Protein AF-A0A843RPC8-F1 (afdb_monomer)

Sequence (191 aa):
QGAPLVTGKADADGAELFAPYGELDADAVAAGLAERLAAYDDMPSVPAWRARRRETATRALLQLPIVQRAPYFCSGCPHNTSTRPHTGSLVGAGIGCHAMVLLMDSNQVGEVVGLTQMGGEGTQWLGMAPFVDAAHFVQNLGDGTFHHSGSLAIRAAVASGRNLTYRILYNSTVAMTGGQDAVGQMDVAHM

Mean predicted aligned error: 8.52 Å

Radius of gyration: 23.51 Å; Cα contacts (8 Å, |Δi|>4): 257; chains: 1; bounding box: 52×37×63 Å

pLDDT: mean 88.91, std 7.02, range [52.22, 97.69]

Secondary structure (DSSP, 8-state):
-------SSB-SSS-BSS-SSS---HHHHHHHHHHHHTTSS--THHHHHHHHHHHHHTSPP-----------PPTT-GGGTSSPPPTT-EEEE-SSGGGGGGGS-HHHH-EEEEE--TT-TTHHHHHHGGGSS---EEEEEEHHHIIIIIHHHHHHHHHHT--EEEEEE--SSBGGGTSB--TTPPPTTT-

Solvent-accessible surface area (backbone atoms only — not comparable to full-atom values): 11708 Å² total; per-residue (Å²): 140,84,77,79,90,84,65,58,53,29,46,96,87,66,49,82,48,40,77,94,60,84,83,86,46,73,69,58,50,49,50,40,48,42,58,61,51,64,78,45,86,92,50,73,66,44,64,53,48,55,52,52,50,56,58,52,71,72,49,84,77,81,84,68,82,77,79,84,74,77,70,66,70,60,92,88,45,64,64,73,66,44,74,41,60,67,91,94,41,40,23,32,32,25,60,51,67,70,34,34,55,79,74,47,60,47,92,62,39,31,54,65,54,65,74,39,61,74,28,38,40,54,49,66,50,74,73,44,50,89,80,50,90,65,79,50,38,37,23,44,40,38,44,42,39,35,61,72,44,22,52,58,22,53,52,52,43,63,75,66,72,60,61,66,44,79,44,75,51,75,77,89,41,34,56,70,86,73,53,45,79,44,75,86,61,65,55,84,90,74,101

Foldseek 3Di:
DDDDDDDDCADPVRHGLADPDDDDDPVSVLRSVLVVCVVDPDDPVSVVVVVVVVVVVPDDDDPDPPDDDQQADDVPQCVQQVLFDDPPAEEEAEPASNNSLVRDDCVRRNHYDDYDYQLQWPVVCLVCVVPDPHQEHETEHEQLSCQPRNVVNVVVVVVSPGHYHYDYDYDQFRVVVPTHGRPPGDDPVGD

Structure (mmCIF, N/CA/C/O backbone):
data_AF-A0A843RPC8-F1
#
_entry.id   AF-A0A843RPC8-F1
#
loop_
_atom_site.group_PDB
_atom_site.id
_atom_site.type_symbol
_atom_site.label_atom_id
_atom_site.label_alt_id
_atom_site.label_comp_id
_atom_site.label_asym_id
_atom_site.label_entity_id
_atom_site.label_seq_id
_atom_site.pdbx_PDB_ins_code
_atom_site.Cartn_x
_atom_site.Cartn_y
_atom_site.Cartn_z
_atom_site.occupancy
_atom_site.B_iso_or_equiv
_atom_site.auth_seq_id
_atom_site.auth_comp_id
_atom_site.auth_asym_id
_atom_site.auth_atom_id
_atom_site.pdbx_PDB_model_num
ATOM 1 N N . GLN A 1 1 ? -14.829 3.934 -34.937 1.00 52.22 1 GLN A N 1
ATOM 2 C CA . GLN A 1 1 ? -13.563 3.646 -35.645 1.00 52.22 1 GLN A CA 1
ATOM 3 C C . GLN A 1 1 ? -12.759 4.938 -35.624 1.00 52.22 1 GLN A C 1
ATOM 5 O O . GLN A 1 1 ? -13.336 5.955 -35.977 1.00 52.22 1 GLN A O 1
ATOM 10 N N . GLY A 1 2 ? -11.534 4.945 -35.090 1.00 79.25 2 GLY A N 1
ATOM 11 C CA . GLY A 1 2 ? -10.767 6.191 -34.894 1.00 79.25 2 GLY A CA 1
ATOM 12 C C . GLY A 1 2 ? -9.932 6.271 -33.611 1.00 79.25 2 GLY A C 1
ATOM 13 O O . GLY A 1 2 ? -9.300 7.293 -33.375 1.00 79.25 2 GLY A O 1
ATOM 14 N N . ALA A 1 3 ? -9.912 5.224 -32.779 1.00 80.94 3 ALA A N 1
ATOM 15 C CA . ALA A 1 3 ? -8.916 5.139 -31.715 1.00 80.94 3 ALA A CA 1
ATOM 16 C C . ALA A 1 3 ? -7.544 4.816 -32.341 1.00 80.94 3 ALA A C 1
ATOM 18 O O . ALA A 1 3 ? -7.490 3.944 -33.214 1.00 80.94 3 ALA A O 1
ATOM 19 N N . PRO A 1 4 ? -6.457 5.501 -31.941 1.00 86.62 4 PRO A N 1
ATOM 20 C CA . PRO A 1 4 ? -5.118 5.183 -32.422 1.00 86.62 4 PRO A CA 1
ATOM 21 C C . PRO A 1 4 ? -4.734 3.750 -32.036 1.00 86.62 4 PRO A C 1
ATOM 23 O O . PRO A 1 4 ? -5.135 3.255 -30.980 1.00 86.62 4 PRO A O 1
ATOM 26 N N . LEU A 1 5 ? -3.946 3.086 -32.886 1.00 84.31 5 LEU A N 1
ATOM 27 C CA . LEU A 1 5 ? -3.393 1.772 -32.568 1.00 84.31 5 LEU A CA 1
ATOM 28 C C . LEU A 1 5 ? -2.408 1.920 -31.400 1.00 84.31 5 LEU A C 1
ATOM 30 O O . LEU A 1 5 ? -1.352 2.534 -31.546 1.00 84.31 5 LEU A O 1
ATOM 34 N N . VAL A 1 6 ? -2.764 1.371 -30.237 1.00 85.31 6 VAL A N 1
ATOM 35 C CA . VAL A 1 6 ? -1.887 1.341 -29.062 1.00 85.31 6 VAL A CA 1
ATOM 36 C C . VAL A 1 6 ? -1.087 0.050 -29.087 1.00 85.31 6 VAL A C 1
ATOM 38 O O . VAL A 1 6 ? -1.638 -1.042 -28.989 1.00 85.31 6 VAL A O 1
ATOM 41 N N . THR A 1 7 ? 0.226 0.191 -29.188 1.00 87.44 7 THR A N 1
ATOM 42 C CA . THR A 1 7 ? 1.171 -0.924 -29.211 1.00 87.44 7 THR A CA 1
ATOM 43 C C . THR A 1 7 ? 2.102 -0.880 -28.002 1.00 87.44 7 THR A C 1
ATOM 45 O O . THR A 1 7 ? 2.343 0.198 -27.462 1.00 87.44 7 THR A O 1
ATOM 48 N N . GLY A 1 8 ? 2.673 -2.014 -27.602 1.00 85.69 8 GLY A N 1
ATOM 49 C CA . GLY A 1 8 ? 3.587 -2.084 -26.460 1.00 85.69 8 GLY A CA 1
ATOM 50 C C . GLY A 1 8 ? 3.854 -3.524 -26.054 1.00 85.69 8 GLY A C 1
ATOM 51 O O . GLY A 1 8 ? 4.955 -4.005 -26.247 1.00 85.69 8 GLY A O 1
ATOM 52 N N . LYS A 1 9 ? 2.832 -4.243 -25.574 1.00 88.44 9 LYS A N 1
ATOM 53 C CA . LYS A 1 9 ? 2.944 -5.698 -25.345 1.00 88.44 9 LYS A CA 1
ATOM 54 C C . LYS A 1 9 ? 3.137 -6.454 -26.659 1.00 88.44 9 LYS A C 1
ATOM 56 O O . LYS A 1 9 ? 3.992 -7.323 -26.751 1.00 88.44 9 LYS A O 1
ATOM 61 N N . ALA A 1 10 ? 2.362 -6.063 -27.667 1.00 90.81 10 ALA A N 1
ATOM 62 C CA . ALA A 1 10 ? 2.522 -6.494 -29.045 1.00 90.81 10 ALA A CA 1
ATOM 63 C C . ALA A 1 10 ? 2.955 -5.319 -29.934 1.00 90.81 10 ALA A C 1
ATOM 65 O O . ALA A 1 10 ? 2.727 -4.145 -29.596 1.00 90.81 10 ALA A O 1
ATOM 66 N N . ASP A 1 11 ? 3.589 -5.634 -31.055 1.00 88.75 11 ASP A N 1
ATOM 67 C CA . ASP A 1 11 ? 3.899 -4.685 -32.116 1.00 88.75 11 ASP A CA 1
ATOM 68 C C . ASP A 1 11 ? 2.671 -4.366 -32.998 1.00 88.75 11 ASP A C 1
ATOM 70 O O . ASP A 1 11 ? 1.530 -4.646 -32.626 1.00 88.75 11 ASP A O 1
ATOM 74 N N . ALA A 1 12 ? 2.893 -3.683 -34.125 1.00 87.38 12 ALA A N 1
ATOM 75 C CA . ALA A 1 12 ? 1.816 -3.299 -35.039 1.00 87.38 12 ALA A CA 1
ATOM 76 C C . ALA A 1 12 ? 1.243 -4.487 -35.835 1.00 87.38 12 ALA A C 1
ATOM 78 O O . ALA A 1 12 ? 0.094 -4.416 -36.268 1.00 87.38 12 ALA A O 1
ATOM 79 N N . ASP A 1 13 ? 2.018 -5.563 -35.983 1.00 88.62 13 ASP A N 1
ATOM 80 C CA . ASP A 1 13 ? 1.649 -6.784 -36.702 1.00 88.62 13 ASP A CA 1
ATOM 81 C C . ASP A 1 13 ? 1.046 -7.847 -35.761 1.00 88.62 13 ASP A C 1
ATOM 83 O O . ASP A 1 13 ? 0.562 -8.891 -36.201 1.00 88.62 13 ASP A O 1
ATOM 87 N N . GLY A 1 14 ? 1.021 -7.561 -34.455 1.00 88.38 14 GLY A N 1
ATOM 88 C CA . GLY A 1 14 ? 0.479 -8.432 -33.418 1.00 88.38 14 GLY A CA 1
ATOM 89 C C . GLY A 1 14 ? 1.487 -9.439 -32.863 1.00 88.38 14 GLY A C 1
ATOM 90 O O . GLY A 1 14 ? 1.094 -10.285 -32.058 1.00 88.38 14 GLY A O 1
ATOM 91 N N . ALA A 1 15 ? 2.763 -9.355 -33.249 1.00 89.81 15 ALA A N 1
ATOM 92 C CA . ALA A 1 15 ? 3.817 -10.159 -32.647 1.00 89.81 15 ALA A CA 1
ATOM 93 C C . ALA A 1 15 ? 4.173 -9.625 -31.252 1.00 89.81 15 ALA A C 1
ATOM 95 O O . ALA A 1 15 ? 4.014 -8.440 -30.954 1.00 89.81 15 ALA A O 1
ATOM 96 N N . GLU A 1 16 ? 4.627 -10.511 -30.367 1.00 90.25 16 GLU A N 1
ATOM 97 C CA . GLU A 1 16 ? 5.013 -10.138 -29.006 1.00 90.25 16 GLU A CA 1
ATOM 98 C C . GLU A 1 16 ? 6.267 -9.254 -29.024 1.00 90.25 16 GLU A C 1
ATOM 100 O O . GLU A 1 16 ? 7.312 -9.658 -29.527 1.00 90.25 16 GLU A O 1
ATOM 105 N N . LEU A 1 17 ? 6.157 -8.056 -28.446 1.00 90.38 17 LEU A N 1
ATOM 106 C CA . LEU A 1 17 ? 7.261 -7.105 -28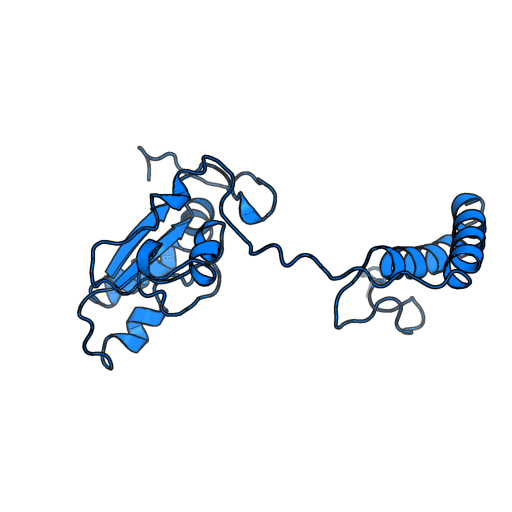.292 1.00 90.38 17 LEU A CA 1
ATOM 107 C C . LEU A 1 17 ? 7.824 -7.130 -26.865 1.00 90.38 17 LEU A C 1
ATOM 109 O O . LEU A 1 17 ? 9.031 -7.028 -26.661 1.00 90.38 17 LEU A O 1
ATOM 113 N N . PHE A 1 18 ? 6.945 -7.283 -25.875 1.00 92.19 18 PHE A N 1
ATOM 114 C CA . PHE A 1 18 ? 7.304 -7.458 -24.473 1.00 92.19 18 PHE A CA 1
ATOM 115 C C . PHE A 1 18 ? 6.514 -8.627 -23.900 1.00 92.19 18 PHE A C 1
ATOM 117 O O . PHE A 1 18 ? 5.287 -8.659 -24.032 1.00 92.19 18 PHE A O 1
ATOM 124 N N . ALA A 1 19 ? 7.210 -9.538 -23.214 1.00 88.50 19 ALA A N 1
ATOM 125 C CA . ALA A 1 19 ? 6.575 -10.661 -22.543 1.00 88.50 19 ALA A CA 1
ATOM 126 C C . ALA A 1 19 ? 5.461 -10.150 -21.605 1.00 88.50 19 ALA A C 1
ATOM 128 O O . ALA A 1 19 ? 5.703 -9.268 -20.774 1.00 88.50 19 ALA A O 1
ATOM 129 N N . PRO A 1 20 ? 4.225 -10.669 -21.711 1.00 85.69 20 PRO A N 1
ATOM 130 C CA . PRO A 1 20 ? 3.112 -10.231 -20.870 1.00 85.69 20 PRO A CA 1
ATOM 131 C C . PRO A 1 20 ? 3.184 -10.802 -19.444 1.00 85.69 20 PRO A C 1
ATOM 133 O O . PRO A 1 20 ? 2.328 -10.492 -18.615 1.00 85.69 20 PRO A O 1
ATOM 136 N N . TYR A 1 21 ? 4.178 -11.646 -19.178 1.00 86.88 21 TYR A N 1
ATOM 137 C CA . TYR A 1 21 ? 4.441 -12.327 -17.921 1.00 86.88 21 TYR A CA 1
ATOM 138 C C . TYR A 1 21 ? 5.909 -12.150 -17.524 1.00 86.88 21 TYR A C 1
ATOM 140 O O . TYR A 1 21 ? 6.768 -11.880 -18.361 1.00 86.88 21 TYR A O 1
ATOM 148 N N . GLY A 1 22 ? 6.203 -12.377 -16.245 1.00 85.25 22 GLY A N 1
ATOM 149 C CA . GLY A 1 22 ? 7.554 -12.225 -15.711 1.00 85.25 22 GLY A CA 1
ATOM 150 C C . GLY A 1 22 ? 7.949 -10.765 -15.484 1.00 85.25 22 GLY A C 1
ATOM 151 O O . GLY A 1 22 ? 7.111 -9.863 -15.490 1.00 85.25 22 GLY A O 1
ATOM 152 N N . GLU A 1 23 ? 9.234 -10.557 -15.215 1.00 84.06 23 GLU A N 1
ATOM 153 C CA . GLU A 1 23 ? 9.808 -9.235 -14.973 1.00 84.06 23 GLU A CA 1
ATOM 154 C C . GLU A 1 23 ? 10.235 -8.581 -16.293 1.00 84.06 23 GLU A C 1
ATOM 156 O O . GLU A 1 23 ? 10.884 -9.204 -17.132 1.00 84.06 23 GLU A O 1
ATOM 161 N N . LEU A 1 24 ? 9.882 -7.305 -16.461 1.00 88.12 24 LEU A N 1
ATOM 162 C CA . LEU A 1 24 ? 10.397 -6.458 -17.534 1.00 88.12 24 LEU A CA 1
ATOM 163 C C . LEU A 1 24 ? 11.657 -5.751 -17.045 1.00 88.12 24 LEU A C 1
ATOM 165 O O . LEU A 1 24 ? 11.591 -4.651 -16.496 1.00 88.12 24 LEU A O 1
ATOM 169 N N . ASP A 1 25 ? 12.802 -6.399 -17.239 1.00 86.69 25 ASP A N 1
ATOM 170 C CA . ASP A 1 25 ? 14.088 -5.793 -16.922 1.00 86.69 25 ASP A CA 1
ATOM 171 C C . ASP A 1 25 ? 14.497 -4.722 -17.954 1.00 86.69 25 ASP A C 1
ATOM 173 O O . ASP A 1 25 ? 13.926 -4.582 -19.044 1.00 86.69 25 ASP A O 1
ATOM 177 N N . ALA A 1 26 ? 15.512 -3.932 -17.599 1.00 87.62 26 ALA A N 1
ATOM 178 C CA . ALA A 1 26 ? 15.998 -2.848 -18.445 1.00 87.62 26 ALA A CA 1
ATOM 179 C C . ALA A 1 26 ? 16.539 -3.339 -19.800 1.00 87.62 26 ALA A C 1
ATOM 181 O O . ALA A 1 26 ? 16.434 -2.616 -20.792 1.00 87.62 26 ALA A O 1
ATOM 182 N N . ASP A 1 27 ? 17.092 -4.552 -19.869 1.00 86.00 27 ASP A N 1
ATOM 183 C CA . ASP A 1 27 ? 17.635 -5.116 -21.101 1.00 86.00 27 ASP A CA 1
ATOM 184 C C . ASP A 1 27 ? 16.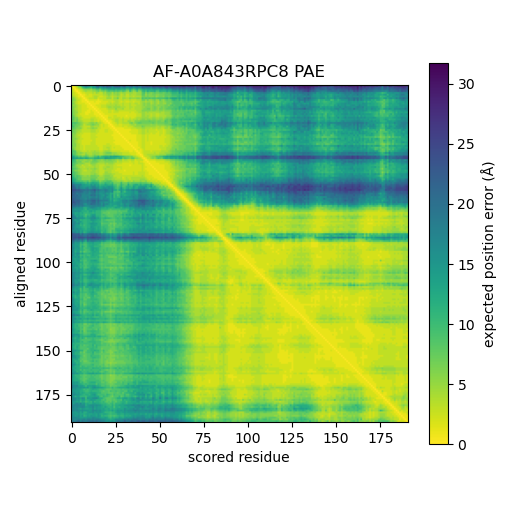522 -5.585 -22.044 1.00 86.00 27 ASP A C 1
ATOM 186 O O . ASP A 1 27 ? 16.633 -5.384 -23.258 1.00 86.00 27 ASP A O 1
ATOM 190 N N . ALA A 1 28 ? 15.452 -6.183 -21.525 1.00 87.12 28 ALA A N 1
ATOM 191 C CA . ALA A 1 28 ? 14.257 -6.556 -22.271 1.00 87.12 28 ALA A CA 1
ATOM 192 C C . ALA A 1 28 ? 13.557 -5.308 -22.823 1.00 87.12 28 ALA A C 1
ATOM 194 O O . ALA A 1 28 ? 13.277 -5.236 -24.022 1.00 87.12 28 ALA A O 1
ATOM 195 N N . VAL A 1 29 ? 13.380 -4.279 -21.985 1.00 91.12 29 VAL A N 1
ATOM 196 C CA . VAL A 1 29 ? 12.812 -2.988 -22.405 1.00 91.12 29 VAL A CA 1
ATOM 197 C C . VAL A 1 29 ? 13.677 -2.338 -23.485 1.00 91.12 29 VAL A C 1
ATOM 199 O O . VAL A 1 29 ? 13.165 -1.940 -24.531 1.00 91.12 29 VAL A O 1
ATOM 202 N N . ALA A 1 30 ? 14.995 -2.271 -23.282 1.00 91.25 30 ALA A N 1
ATOM 203 C CA . ALA A 1 30 ? 15.907 -1.681 -24.256 1.00 91.25 30 ALA A CA 1
ATOM 204 C C . ALA A 1 30 ? 15.927 -2.447 -25.591 1.00 91.25 30 ALA A C 1
ATOM 206 O O . ALA A 1 30 ? 16.048 -1.815 -26.639 1.00 91.25 30 ALA A O 1
ATOM 207 N N . ALA A 1 31 ? 15.764 -3.776 -25.580 1.00 88.81 31 ALA A N 1
ATOM 208 C CA . ALA A 1 31 ? 15.656 -4.578 -26.800 1.00 88.81 31 ALA A CA 1
ATOM 209 C C . ALA A 1 31 ? 14.403 -4.244 -27.610 1.00 88.81 31 ALA A C 1
ATOM 211 O O . ALA A 1 31 ? 14.531 -3.911 -28.790 1.00 88.81 31 ALA A O 1
ATOM 212 N N . GLY A 1 32 ? 13.227 -4.258 -26.976 1.00 90.50 32 GLY A N 1
ATOM 213 C CA . GLY A 1 32 ? 11.978 -3.906 -27.655 1.00 90.50 32 GLY A CA 1
ATOM 214 C C . GLY A 1 32 ? 11.972 -2.450 -28.135 1.00 90.50 32 GLY A C 1
ATOM 215 O O . GLY A 1 32 ? 11.571 -2.161 -29.262 1.00 90.50 32 GLY A O 1
ATOM 216 N N . LEU A 1 33 ? 12.518 -1.516 -27.344 1.00 91.00 33 LEU A N 1
ATOM 217 C CA . LEU A 1 33 ? 12.703 -0.129 -27.787 1.00 91.00 33 LEU A CA 1
ATOM 218 C C . LEU A 1 33 ? 13.652 -0.036 -28.987 1.00 91.00 33 LEU A C 1
ATOM 220 O O . LEU A 1 33 ? 13.339 0.658 -29.947 1.00 91.00 33 LEU A O 1
ATOM 224 N N . ALA A 1 34 ? 14.784 -0.742 -28.983 1.00 91.56 34 ALA A N 1
ATOM 225 C CA . ALA A 1 34 ? 15.730 -0.737 -30.099 1.00 91.56 34 ALA A CA 1
ATOM 226 C C . ALA A 1 34 ? 15.153 -1.352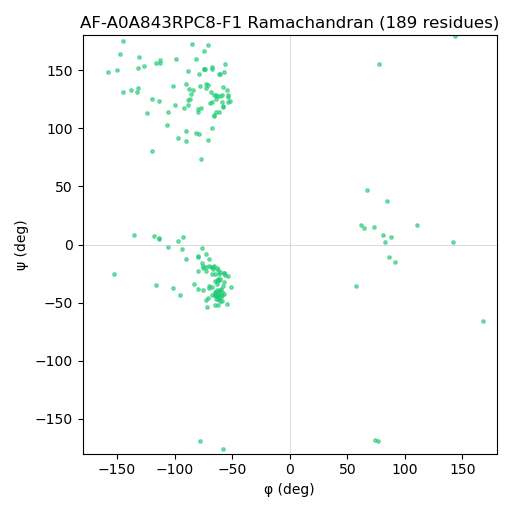 -31.384 1.00 91.56 34 ALA A C 1
ATOM 228 O O . ALA A 1 34 ? 15.641 -1.057 -32.475 1.00 91.56 34 ALA A O 1
ATOM 229 N N . GLU A 1 35 ? 14.166 -2.238 -31.288 1.00 88.56 35 GLU A N 1
ATOM 230 C CA . GLU A 1 35 ? 13.404 -2.742 -32.434 1.00 88.56 35 GLU A CA 1
ATOM 231 C C . GLU A 1 35 ? 12.477 -1.675 -33.002 1.00 88.56 35 GLU A C 1
ATOM 233 O O . GLU A 1 35 ? 12.519 -1.401 -34.198 1.00 88.56 35 GLU A O 1
ATOM 238 N N . ARG A 1 36 ? 11.740 -0.973 -32.139 1.00 88.50 36 ARG A N 1
ATOM 239 C CA . ARG A 1 36 ? 10.845 0.106 -32.572 1.00 88.50 36 ARG A CA 1
ATOM 240 C C . ARG A 1 36 ? 11.562 1.321 -33.118 1.00 88.50 36 ARG A C 1
ATOM 242 O O . ARG A 1 36 ? 11.144 1.885 -34.122 1.00 88.50 36 ARG A O 1
ATOM 249 N 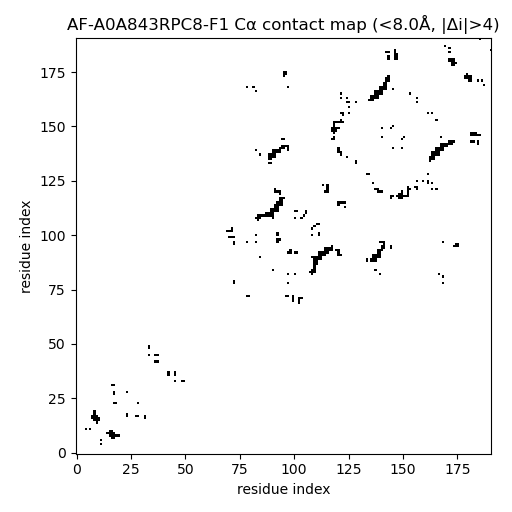N . LEU A 1 37 ? 12.626 1.727 -32.445 1.00 90.19 37 LEU A N 1
ATOM 250 C CA . LEU A 1 37 ? 13.394 2.907 -32.802 1.00 90.19 37 LEU A CA 1
ATOM 251 C C . LEU A 1 37 ? 14.231 2.690 -34.069 1.00 90.19 37 LEU A C 1
ATOM 253 O O . LEU A 1 37 ? 14.584 3.661 -34.720 1.00 90.19 37 LEU A O 1
ATOM 257 N N . ALA A 1 38 ? 14.496 1.438 -34.465 1.00 87.06 38 ALA A N 1
ATOM 258 C CA . ALA A 1 38 ? 15.176 1.135 -35.726 1.00 87.06 38 ALA A CA 1
ATOM 259 C C . ALA A 1 38 ? 14.339 1.468 -36.974 1.00 87.06 38 ALA A C 1
ATOM 261 O O . ALA A 1 38 ? 14.906 1.585 -38.055 1.00 87.06 38 ALA A O 1
ATOM 262 N N . ALA A 1 39 ? 13.016 1.610 -36.835 1.00 84.75 39 ALA A N 1
ATOM 263 C CA . ALA A 1 39 ? 12.131 2.011 -37.927 1.00 84.75 39 ALA A CA 1
ATOM 264 C C . ALA A 1 39 ? 12.142 3.528 -38.194 1.00 84.75 39 ALA A C 1
ATOM 266 O O . ALA A 1 39 ? 11.560 3.973 -39.179 1.00 84.75 39 ALA A O 1
ATOM 267 N N . TYR A 1 40 ? 12.767 4.317 -37.315 1.00 85.00 40 TYR A N 1
ATOM 268 C CA . TYR A 1 40 ? 12.905 5.760 -37.477 1.00 85.00 40 TYR A CA 1
ATOM 269 C C . TYR A 1 40 ? 14.308 6.092 -37.984 1.00 85.00 40 TYR A C 1
ATOM 271 O O . TYR A 1 40 ? 15.303 5.551 -37.495 1.00 85.00 40 TYR A O 1
ATOM 279 N N . ASP A 1 41 ? 14.381 7.005 -38.948 1.00 81.50 41 ASP A N 1
ATOM 280 C CA . ASP A 1 41 ? 15.654 7.518 -39.440 1.00 81.50 41 ASP A CA 1
ATOM 281 C C . ASP A 1 41 ? 16.365 8.353 -38.355 1.00 81.50 41 ASP A C 1
ATOM 283 O O . ASP A 1 41 ? 15.730 8.977 -37.504 1.00 81.50 41 ASP A O 1
ATOM 287 N N . ASP A 1 42 ? 17.699 8.373 -38.409 1.00 83.06 42 ASP A N 1
ATOM 288 C CA . ASP A 1 42 ? 18.570 9.234 -37.590 1.00 83.06 42 ASP A CA 1
ATOM 289 C C . ASP A 1 42 ? 18.595 8.951 -36.071 1.00 83.06 42 ASP A C 1
ATOM 291 O O . ASP A 1 42 ? 18.556 9.846 -35.225 1.00 83.06 42 ASP A O 1
ATOM 295 N N . MET A 1 43 ? 18.740 7.675 -35.693 1.00 89.00 43 MET A N 1
ATOM 296 C CA . MET A 1 43 ? 19.022 7.282 -34.303 1.00 89.00 43 MET A CA 1
ATOM 297 C C . MET A 1 43 ? 20.341 6.510 -34.145 1.00 89.00 43 MET A C 1
ATOM 299 O O . MET A 1 43 ? 20.332 5.287 -33.973 1.00 89.00 43 MET A O 1
ATOM 303 N N . PRO A 1 44 ? 21.503 7.198 -34.102 1.00 90.00 44 PRO A N 1
ATOM 304 C CA . PRO A 1 44 ? 22.813 6.560 -33.911 1.00 90.00 44 PRO A CA 1
ATOM 305 C C . PRO A 1 44 ? 22.928 5.729 -32.621 1.00 90.00 44 PRO A C 1
ATOM 307 O O . PRO A 1 44 ? 23.732 4.796 -32.532 1.00 90.00 44 PRO A O 1
ATOM 310 N N . SER A 1 45 ? 22.108 6.041 -31.613 1.00 90.56 45 SER A N 1
ATOM 311 C CA . SER A 1 45 ? 22.050 5.323 -30.338 1.00 90.56 45 SER A CA 1
ATOM 312 C C . SER A 1 45 ? 21.604 3.864 -30.489 1.00 90.56 45 SER A C 1
ATOM 314 O O . SER A 1 45 ? 22.087 3.013 -29.738 1.00 90.56 45 SER A O 1
ATOM 316 N N . VAL A 1 46 ? 20.747 3.551 -31.469 1.00 92.75 46 VAL A N 1
ATOM 317 C CA . VAL A 1 46 ? 20.183 2.207 -31.670 1.00 92.75 46 VAL A CA 1
ATOM 318 C C . VAL A 1 46 ? 21.233 1.227 -32.216 1.00 92.75 46 VAL A C 1
ATOM 320 O O . VAL A 1 46 ? 21.473 0.205 -31.560 1.00 92.75 46 VAL A O 1
ATOM 323 N N . PRO A 1 47 ? 21.939 1.502 -33.337 1.00 90.69 47 PRO A N 1
ATOM 324 C CA . PRO A 1 47 ? 23.038 0.651 -33.792 1.00 90.69 47 PRO A CA 1
ATOM 325 C C . PRO A 1 47 ? 24.154 0.520 -32.751 1.00 90.69 47 PRO A C 1
ATOM 327 O O . PRO A 1 47 ? 24.651 -0.585 -32.525 1.00 90.69 47 PRO A O 1
ATOM 330 N N . ALA A 1 48 ? 24.508 1.619 -32.073 1.00 90.81 48 ALA A N 1
ATOM 331 C CA . ALA A 1 48 ? 25.531 1.615 -31.032 1.00 90.81 48 ALA A CA 1
ATOM 332 C C . ALA A 1 48 ? 25.151 0.711 -29.847 1.00 90.81 48 ALA A C 1
ATOM 334 O O . ALA A 1 48 ? 25.979 -0.065 -29.370 1.00 90.81 48 ALA A O 1
ATOM 335 N N . TRP A 1 49 ? 23.900 0.764 -29.381 1.00 90.81 49 TRP A N 1
ATOM 336 C CA . TRP A 1 49 ? 23.415 -0.126 -28.324 1.00 90.81 49 TRP A CA 1
ATOM 337 C C . TRP A 1 49 ? 23.393 -1.595 -28.773 1.00 90.81 49 TRP A C 1
ATOM 339 O O . TRP A 1 49 ? 23.885 -2.455 -28.042 1.00 90.81 49 TRP A O 1
ATOM 349 N N . ARG A 1 50 ? 22.919 -1.893 -29.994 1.00 89.69 50 ARG A N 1
ATOM 350 C CA . ARG A 1 50 ? 22.904 -3.265 -30.546 1.00 89.69 50 ARG A CA 1
ATOM 351 C C . ARG A 1 50 ? 24.311 -3.857 -30.660 1.00 89.69 50 ARG A C 1
ATOM 353 O O . ARG A 1 50 ? 24.496 -5.041 -30.383 1.00 89.69 50 ARG A O 1
ATOM 360 N N . ALA A 1 51 ? 25.298 -3.052 -31.061 1.00 89.12 51 ALA A N 1
ATOM 361 C CA . ALA A 1 51 ? 26.701 -3.461 -31.101 1.00 89.12 51 ALA A CA 1
ATOM 362 C C . ALA A 1 51 ? 27.225 -3.804 -29.697 1.00 89.12 51 ALA A C 1
ATOM 364 O O . ALA A 1 51 ? 27.671 -4.931 -29.484 1.00 89.12 51 ALA A O 1
ATOM 365 N N . ARG A 1 52 ? 27.048 -2.901 -28.720 1.00 87.69 52 ARG A N 1
ATOM 366 C CA . ARG A 1 52 ? 27.444 -3.147 -27.321 1.00 87.69 52 ARG A CA 1
ATOM 367 C C . ARG A 1 52 ? 26.778 -4.387 -26.730 1.00 87.69 52 ARG A C 1
ATOM 369 O O . ARG A 1 52 ? 27.437 -5.167 -26.056 1.00 87.69 52 ARG A O 1
ATOM 376 N N . ARG A 1 53 ? 25.483 -4.606 -26.985 1.00 85.69 53 ARG A N 1
ATOM 377 C CA . ARG A 1 53 ? 24.769 -5.788 -26.477 1.00 85.69 53 ARG A CA 1
ATOM 378 C C . ARG A 1 53 ? 25.353 -7.087 -27.027 1.00 85.69 53 ARG A C 1
ATOM 380 O O . ARG A 1 53 ? 25.497 -8.038 -26.268 1.00 85.69 53 ARG A O 1
ATOM 387 N N . ARG A 1 54 ? 25.706 -7.132 -28.317 1.00 83.69 54 ARG A N 1
ATOM 388 C CA . ARG A 1 54 ? 26.369 -8.302 -28.919 1.00 83.69 54 ARG A CA 1
ATOM 389 C C . ARG A 1 54 ? 27.719 -8.580 -28.264 1.00 83.69 54 ARG A C 1
ATOM 391 O O . ARG A 1 54 ? 27.997 -9.726 -27.937 1.00 83.69 54 ARG A O 1
ATOM 398 N N . GLU A 1 55 ? 28.514 -7.544 -28.013 1.00 81.81 55 GLU A N 1
ATOM 399 C CA . GLU A 1 55 ? 29.789 -7.677 -27.299 1.00 81.81 55 GLU A CA 1
ATOM 400 C C . GLU A 1 55 ? 29.588 -8.186 -25.864 1.00 81.81 55 GLU A C 1
ATOM 402 O O . GLU A 1 55 ? 30.249 -9.133 -25.443 1.00 81.81 55 GLU A O 1
ATOM 407 N N . THR A 1 56 ? 28.638 -7.624 -25.114 1.00 74.62 56 THR A N 1
ATOM 408 C CA . THR A 1 56 ? 28.362 -8.045 -23.732 1.00 74.62 56 THR A CA 1
ATOM 409 C C . THR A 1 56 ? 27.780 -9.456 -23.654 1.00 74.62 56 THR A C 1
ATOM 411 O O . THR A 1 56 ? 28.162 -10.203 -22.762 1.00 74.62 56 THR A O 1
ATOM 414 N N . ALA A 1 57 ? 26.933 -9.867 -24.605 1.00 69.50 57 ALA A N 1
ATOM 415 C CA . ALA A 1 57 ? 26.378 -11.223 -24.658 1.00 69.50 57 ALA A CA 1
ATOM 416 C C . ALA A 1 57 ? 27.455 -12.311 -24.828 1.00 69.50 57 ALA A C 1
ATOM 418 O O . ALA A 1 57 ? 27.248 -13.449 -24.418 1.00 69.50 57 ALA A O 1
ATOM 419 N N . THR A 1 58 ? 28.615 -11.970 -25.403 1.00 64.94 58 THR A N 1
ATOM 420 C CA . THR A 1 58 ? 29.756 -12.898 -25.507 1.00 64.94 58 THR A CA 1
ATOM 421 C C . THR A 1 58 ? 30.574 -13.018 -24.221 1.00 64.94 58 THR A C 1
ATOM 423 O O . THR A 1 58 ? 31.415 -13.910 -24.107 1.00 64.94 58 THR A O 1
ATOM 426 N N . ARG A 1 59 ? 30.343 -12.149 -23.230 1.00 67.88 59 ARG A N 1
ATOM 427 C CA . ARG A 1 59 ? 31.006 -12.226 -21.927 1.00 67.88 59 ARG A CA 1
ATOM 428 C C . ARG A 1 59 ? 30.190 -13.129 -21.013 1.00 67.88 59 ARG A C 1
ATOM 430 O O . ARG A 1 59 ? 29.015 -12.875 -20.769 1.00 67.88 59 ARG A O 1
ATOM 437 N N . ALA A 1 60 ? 30.827 -14.164 -20.472 1.00 67.62 60 ALA A N 1
ATOM 438 C CA . ALA A 1 60 ? 30.220 -14.971 -19.423 1.00 67.62 60 ALA A CA 1
ATOM 439 C C . ALA A 1 60 ? 29.872 -14.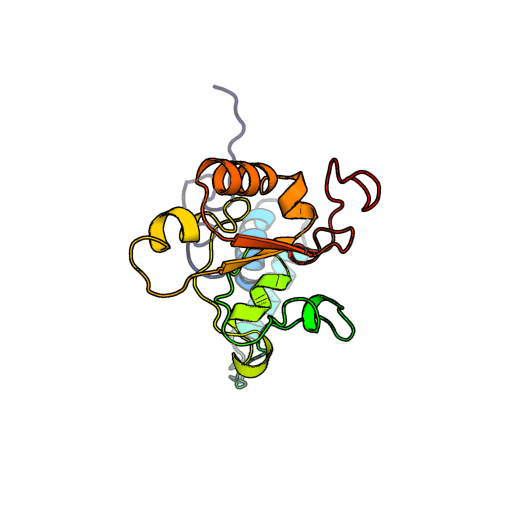065 -18.230 1.00 67.62 60 ALA A C 1
ATOM 441 O O . ALA A 1 60 ? 30.754 -13.433 -17.643 1.00 67.62 60 ALA A O 1
ATOM 442 N N . LEU A 1 61 ? 28.585 -13.977 -17.892 1.00 71.38 61 LEU A N 1
ATOM 443 C CA . LEU A 1 61 ? 28.136 -13.252 -16.710 1.00 71.38 61 LEU A CA 1
ATOM 444 C C . LEU A 1 61 ? 28.597 -14.014 -15.467 1.00 71.38 61 LEU A C 1
ATOM 446 O O . LEU A 1 61 ? 28.251 -15.182 -15.277 1.00 71.38 61 LEU A O 1
ATOM 450 N N . LEU A 1 62 ? 29.367 -13.347 -14.609 1.00 76.06 62 LEU A N 1
ATOM 451 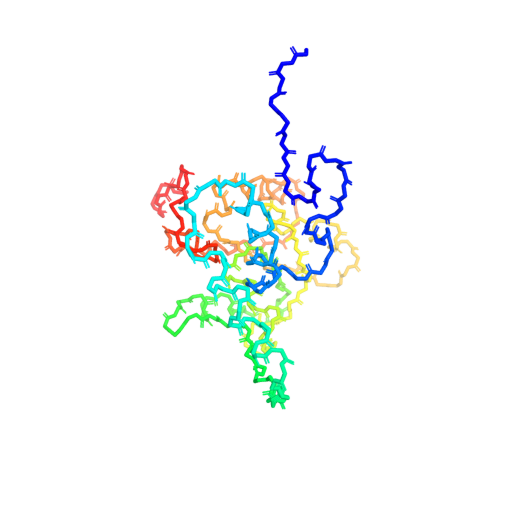C CA . LEU A 1 62 ? 29.633 -13.842 -13.265 1.00 76.06 62 LEU A CA 1
ATOM 452 C C . LEU A 1 62 ? 28.313 -13.818 -12.492 1.00 76.06 62 LEU A C 1
ATOM 454 O O . LEU A 1 62 ? 27.783 -12.750 -12.190 1.00 76.06 62 LEU A O 1
ATOM 458 N N . GLN A 1 63 ? 27.783 -15.000 -12.193 1.00 74.12 63 GLN A N 1
ATOM 459 C CA . GLN A 1 63 ? 26.610 -15.164 -11.341 1.00 74.12 63 GLN A CA 1
ATOM 460 C C . GLN A 1 63 ? 27.015 -14.830 -9.904 1.00 74.12 63 GLN A C 1
ATOM 462 O O . GLN A 1 63 ? 27.511 -15.680 -9.165 1.00 74.12 63 GLN A O 1
ATOM 467 N N . LEU A 1 64 ? 26.874 -13.561 -9.527 1.00 77.81 64 LEU A N 1
ATOM 468 C CA .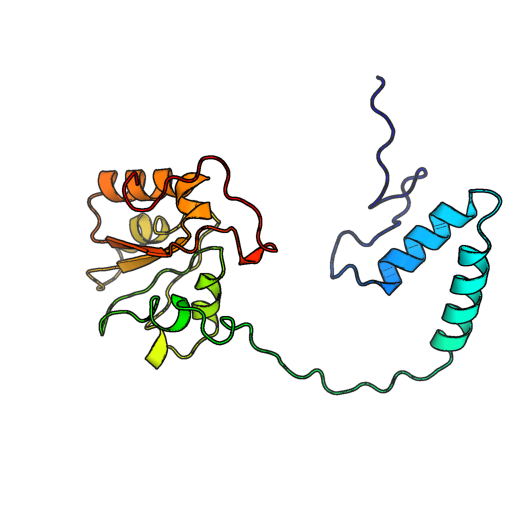 LEU A 1 64 ? 27.051 -13.148 -8.143 1.00 77.81 64 LEU A CA 1
ATOM 469 C C . LEU A 1 64 ? 25.842 -13.628 -7.330 1.00 77.81 64 LEU A C 1
ATOM 471 O O . LEU A 1 64 ? 24.709 -13.496 -7.800 1.00 77.81 64 LEU A O 1
ATOM 475 N N . PRO A 1 65 ? 26.045 -14.156 -6.112 1.00 77.56 65 PRO A N 1
ATOM 476 C CA . PRO A 1 65 ? 24.931 -14.458 -5.231 1.00 77.56 65 PRO A CA 1
ATOM 477 C C . PRO A 1 65 ? 24.144 -13.171 -4.977 1.00 77.56 65 PRO A C 1
ATOM 479 O O . PRO A 1 65 ? 24.692 -12.164 -4.520 1.00 77.56 65 PRO A O 1
ATOM 482 N N . ILE A 1 66 ? 22.852 -13.201 -5.302 1.00 75.75 66 ILE A N 1
ATOM 483 C CA . ILE A 1 66 ? 21.950 -12.079 -5.061 1.00 75.75 66 ILE A CA 1
ATOM 484 C C . ILE A 1 66 ? 21.869 -11.883 -3.550 1.00 75.75 66 ILE A C 1
ATOM 486 O O . ILE A 1 66 ? 21.361 -12.744 -2.826 1.00 75.75 66 ILE A O 1
ATOM 490 N N . VAL A 1 67 ? 22.372 -10.745 -3.068 1.00 77.69 67 VAL A N 1
ATOM 491 C CA . VAL A 1 67 ? 22.183 -10.346 -1.674 1.00 77.69 67 VAL A CA 1
ATOM 492 C C . VAL A 1 67 ? 20.687 -10.181 -1.445 1.00 77.69 67 VAL A C 1
ATOM 494 O O . VAL A 1 67 ? 20.060 -9.291 -2.019 1.00 77.69 67 VAL A O 1
ATOM 497 N N . GLN A 1 68 ? 20.119 -11.039 -0.602 1.00 73.88 68 GLN A N 1
ATOM 498 C CA . GLN A 1 68 ? 18.724 -10.949 -0.195 1.00 73.88 68 GLN A CA 1
ATOM 499 C C . GLN A 1 68 ? 18.546 -9.691 0.657 1.00 73.88 68 GLN A C 1
ATOM 501 O O . GLN A 1 68 ? 18.905 -9.659 1.834 1.00 73.88 68 GLN A O 1
ATOM 506 N N . ARG A 1 69 ? 18.034 -8.622 0.047 1.00 77.19 69 ARG A N 1
ATOM 507 C CA . ARG A 1 69 ? 17.628 -7.416 0.768 1.00 77.19 69 ARG A CA 1
ATOM 508 C C . ARG A 1 69 ? 16.168 -7.576 1.147 1.00 77.19 69 ARG A C 1
ATOM 510 O O . ARG A 1 69 ? 15.293 -7.347 0.317 1.00 77.19 69 ARG A O 1
ATOM 517 N N . ALA A 1 70 ? 15.920 -7.989 2.386 1.00 82.00 70 ALA A N 1
ATOM 518 C CA . ALA A 1 70 ? 14.568 -7.989 2.920 1.00 82.00 70 ALA A CA 1
ATOM 519 C C . ALA A 1 70 ? 14.011 -6.551 2.865 1.00 82.00 70 ALA A C 1
ATOM 521 O O . ALA A 1 70 ? 14.687 -5.622 3.321 1.00 82.00 70 ALA A O 1
ATOM 522 N N . PRO A 1 71 ? 12.817 -6.342 2.290 1.00 85.88 71 PRO A N 1
ATOM 523 C CA . PRO A 1 71 ? 12.125 -5.066 2.365 1.00 85.88 71 PRO A CA 1
ATOM 524 C C . PRO A 1 71 ? 11.960 -4.632 3.827 1.00 85.88 71 PRO A C 1
ATOM 526 O O . PRO A 1 71 ? 11.577 -5.430 4.682 1.00 85.88 71 PRO A O 1
ATOM 529 N N . TYR A 1 72 ? 12.274 -3.371 4.119 1.00 90.38 72 TYR A N 1
ATOM 530 C CA . TYR A 1 72 ? 12.226 -2.828 5.473 1.00 90.38 72 TYR A CA 1
ATOM 531 C C . TYR A 1 72 ? 11.844 -1.348 5.455 1.00 90.38 72 TYR A C 1
ATOM 533 O O . TYR A 1 72 ? 11.932 -0.674 4.426 1.00 90.38 72 TYR A O 1
ATOM 541 N N . PHE A 1 73 ? 11.443 -0.823 6.612 1.00 93.25 73 PHE A N 1
ATOM 542 C CA . PHE A 1 73 ? 11.257 0.613 6.793 1.00 93.25 73 PHE A CA 1
ATOM 543 C C . PHE A 1 73 ? 12.567 1.385 6.579 1.00 93.25 73 PHE A C 1
ATOM 545 O O . PHE A 1 73 ? 13.645 0.916 6.946 1.00 93.25 73 PHE A O 1
ATOM 552 N N . CYS A 1 74 ? 12.473 2.609 6.050 1.00 93.12 74 CYS A N 1
ATOM 553 C CA . CYS A 1 74 ? 13.624 3.507 5.956 1.00 93.12 74 CYS A CA 1
ATOM 554 C C . CYS A 1 74 ? 14.240 3.758 7.344 1.00 93.12 74 CYS A C 1
ATOM 556 O O . CYS A 1 74 ? 13.522 3.827 8.347 1.00 93.12 74 CYS A O 1
ATOM 558 N N . SER A 1 75 ? 15.556 3.969 7.403 1.00 92.19 75 SER A N 1
ATOM 559 C CA . SER A 1 75 ? 16.243 4.380 8.632 1.00 92.19 75 SER A CA 1
ATOM 560 C C . SER A 1 75 ? 15.589 5.631 9.226 1.00 92.19 75 SER A C 1
ATOM 562 O O . SER A 1 75 ? 15.484 6.655 8.557 1.00 92.19 75 SER A O 1
ATOM 564 N N . GLY A 1 76 ? 15.130 5.542 10.477 1.00 93.38 76 GLY A N 1
ATOM 565 C CA . GLY A 1 76 ? 14.439 6.638 11.167 1.00 93.38 76 GLY A CA 1
ATOM 566 C C . GLY A 1 76 ? 12.941 6.766 10.864 1.00 93.38 76 GLY A C 1
ATOM 567 O O . GLY A 1 76 ? 12.298 7.662 11.402 1.00 93.38 76 GLY A O 1
ATOM 568 N N . CYS A 1 77 ? 12.354 5.881 10.053 1.00 94.25 77 CYS A N 1
ATOM 569 C CA . CYS A 1 77 ? 10.916 5.903 9.805 1.00 94.25 77 CYS A CA 1
ATOM 570 C C . CYS A 1 77 ? 10.135 5.602 11.102 1.00 94.25 77 CYS A C 1
ATOM 572 O O . CYS A 1 77 ? 10.329 4.532 11.693 1.00 94.25 77 CYS A O 1
ATOM 574 N N . PRO A 1 78 ? 9.202 6.476 11.527 1.00 93.12 78 PRO A N 1
ATOM 575 C CA . PRO A 1 78 ? 8.433 6.266 12.755 1.00 93.12 78 PRO A CA 1
ATOM 576 C C . PRO A 1 78 ? 7.487 5.060 12.662 1.00 93.12 78 PRO A C 1
ATOM 578 O O . PRO A 1 78 ? 7.084 4.506 13.680 1.00 93.12 78 PRO A O 1
ATOM 581 N N . HIS A 1 79 ? 7.159 4.590 11.454 1.00 93.31 79 HIS A N 1
ATOM 582 C CA . HIS A 1 79 ? 6.328 3.397 11.278 1.00 93.31 79 HIS A CA 1
ATOM 583 C C . HIS A 1 79 ? 6.985 2.105 11.777 1.00 93.31 79 HIS A C 1
ATOM 585 O O . HIS A 1 79 ? 6.266 1.159 12.072 1.00 93.31 79 HIS A O 1
ATOM 591 N N . ASN A 1 80 ? 8.309 2.074 11.953 1.00 91.12 80 ASN A N 1
ATOM 592 C CA . ASN A 1 80 ? 9.013 0.930 12.542 1.00 91.12 80 ASN A CA 1
ATOM 593 C C . ASN A 1 80 ? 8.733 0.751 14.056 1.00 91.12 80 ASN A C 1
ATOM 595 O O . ASN A 1 80 ? 9.000 -0.309 14.625 1.00 91.12 80 ASN A O 1
ATOM 599 N N . THR A 1 81 ? 8.246 1.796 14.737 1.00 90.25 81 THR A N 1
ATOM 600 C CA . THR A 1 81 ? 7.927 1.782 16.181 1.00 90.25 81 THR A CA 1
ATOM 601 C C . THR A 1 81 ? 6.443 1.987 16.473 1.00 90.25 81 THR A C 1
ATOM 603 O O . THR A 1 81 ? 5.901 1.302 17.342 1.00 90.25 81 THR A O 1
ATOM 606 N N . SER A 1 82 ? 5.746 2.805 15.673 1.00 90.75 82 SER A N 1
ATOM 607 C CA . SER A 1 82 ? 4.325 2.572 15.353 1.00 90.75 82 SER A CA 1
ATOM 608 C C . SER A 1 82 ? 4.211 1.173 14.709 1.00 90.75 82 SER A C 1
ATOM 610 O O . SER A 1 82 ? 5.192 0.483 14.668 1.00 90.75 82 SER A O 1
ATOM 612 N N . THR A 1 83 ? 3.116 0.623 14.212 1.00 90.69 83 THR A N 1
ATOM 613 C CA . THR A 1 83 ? 3.025 -0.820 13.811 1.00 90.69 83 THR A CA 1
ATOM 614 C C . THR A 1 83 ? 3.321 -1.897 14.875 1.00 90.69 83 THR A C 1
ATOM 616 O O . THR A 1 83 ? 2.577 -2.871 14.899 1.00 90.69 83 THR A O 1
ATOM 619 N N . ARG A 1 84 ? 4.261 -1.728 15.820 1.00 87.81 84 ARG A N 1
ATOM 620 C CA . ARG A 1 84 ? 4.449 -2.622 16.976 1.00 87.81 84 ARG A CA 1
ATOM 621 C C . ARG A 1 84 ? 3.150 -2.681 17.783 1.00 87.81 84 ARG A C 1
ATOM 623 O O . ARG A 1 84 ? 2.663 -1.614 18.185 1.00 87.81 84 ARG A O 1
ATOM 630 N N . PRO A 1 85 ? 2.520 -3.849 17.949 1.00 73.69 85 PRO A N 1
ATOM 631 C CA . PRO A 1 85 ? 1.234 -3.956 18.619 1.00 73.69 85 PRO A CA 1
ATOM 632 C C . PRO A 1 85 ? 1.405 -4.061 20.136 1.00 73.69 85 PRO A C 1
ATOM 634 O O . PRO A 1 85 ? 2.511 -4.208 20.654 1.00 73.69 85 PRO A O 1
ATOM 637 N N . HIS A 1 86 ? 0.282 -4.011 20.850 1.00 72.31 86 HIS A N 1
ATOM 638 C CA . HIS A 1 86 ? 0.230 -4.471 22.236 1.00 72.31 86 HIS A CA 1
ATOM 639 C C . HIS A 1 86 ? 0.258 -6.010 22.251 1.00 72.31 86 HIS A C 1
ATOM 641 O O . HIS A 1 86 ? -0.172 -6.653 21.290 1.00 72.31 86 HIS A O 1
ATOM 647 N N . THR A 1 87 ? 0.790 -6.614 23.314 1.00 70.94 87 THR A N 1
ATOM 648 C CA . THR A 1 87 ? 1.012 -8.069 23.376 1.00 70.94 87 THR A CA 1
ATOM 649 C C . THR A 1 87 ? -0.283 -8.858 23.167 1.00 70.94 87 THR A C 1
ATOM 651 O O . THR A 1 87 ? -1.304 -8.531 23.768 1.00 70.94 87 THR A O 1
ATOM 654 N N . GLY A 1 88 ? -0.227 -9.911 22.344 1.00 75.31 88 GLY A N 1
ATOM 655 C CA . GLY A 1 88 ? -1.342 -10.842 22.114 1.00 75.31 88 GLY A CA 1
ATOM 656 C C . GLY A 1 88 ? -2.418 -10.376 21.125 1.00 75.31 88 GLY A C 1
ATOM 657 O O . GLY A 1 88 ? -3.451 -11.028 21.020 1.00 75.31 88 GLY A O 1
ATOM 658 N N . SER A 1 89 ? -2.212 -9.263 20.412 1.00 81.00 89 SER A N 1
ATOM 659 C CA . SER A 1 89 ? -3.142 -8.808 19.366 1.00 81.00 89 SER A CA 1
ATOM 660 C C . SER A 1 89 ? -2.787 -9.389 17.997 1.00 81.00 89 SER A C 1
ATOM 662 O O . SER A 1 89 ? -1.621 -9.367 17.600 1.00 81.00 89 SER A O 1
ATOM 664 N N . LEU A 1 90 ? -3.807 -9.817 17.252 1.00 91.50 90 LEU A N 1
ATOM 665 C CA . LEU A 1 90 ? -3.696 -10.100 15.823 1.00 91.50 90 LEU A CA 1
ATOM 666 C C . LEU A 1 90 ? -3.535 -8.793 15.040 1.00 91.50 90 LEU A C 1
ATOM 668 O O . LEU A 1 90 ? -4.233 -7.814 15.321 1.00 91.50 90 LEU A O 1
ATOM 672 N N . VAL A 1 91 ? -2.638 -8.775 14.055 1.00 93.44 91 VAL A N 1
ATOM 673 C CA . VAL A 1 91 ? -2.323 -7.574 13.271 1.00 93.44 91 VAL A CA 1
ATOM 674 C C . VAL A 1 91 ? -2.628 -7.784 11.796 1.00 93.44 91 VAL A C 1
ATOM 676 O O . VAL A 1 91 ? -2.096 -8.684 11.164 1.00 93.44 91 VAL A O 1
ATOM 679 N N . GLY A 1 92 ? -3.438 -6.914 11.207 1.00 93.88 92 GLY A N 1
ATOM 680 C CA . GLY A 1 92 ? -3.654 -6.879 9.767 1.00 93.88 92 GLY A CA 1
ATOM 681 C C . GLY A 1 92 ? -2.580 -6.082 9.042 1.00 93.88 92 GLY A C 1
ATOM 682 O O . GLY A 1 92 ? -2.271 -4.945 9.421 1.00 93.88 92 GLY A O 1
ATOM 683 N N . ALA A 1 93 ? -2.050 -6.659 7.963 1.00 92.94 93 ALA A N 1
ATOM 684 C CA . ALA A 1 93 ? -1.277 -5.914 6.981 1.00 92.94 93 ALA A CA 1
ATOM 685 C C . ALA A 1 93 ? -2.204 -5.185 5.994 1.00 92.94 93 ALA A C 1
ATOM 687 O O . ALA A 1 93 ? -3.380 -5.520 5.836 1.00 92.94 93 ALA A O 1
ATOM 688 N N . GLY A 1 94 ? -1.662 -4.171 5.333 1.00 92.94 94 GLY A N 1
ATOM 689 C CA . GLY A 1 94 ? -2.326 -3.391 4.293 1.00 92.94 94 GLY A CA 1
ATOM 690 C C . GLY A 1 94 ? -1.320 -2.978 3.229 1.00 92.94 94 GLY A C 1
ATOM 691 O O . GLY A 1 94 ? -0.122 -3.237 3.377 1.00 92.94 94 GLY A O 1
ATOM 692 N N . ILE A 1 95 ? -1.789 -2.350 2.152 1.00 94.56 95 ILE A N 1
ATOM 693 C CA . ILE A 1 95 ? -0.898 -1.889 1.083 1.00 94.56 95 ILE A CA 1
ATOM 694 C C . ILE A 1 95 ? -0.366 -0.494 1.427 1.00 94.56 95 ILE A C 1
ATOM 696 O O . ILE A 1 95 ? -1.115 0.447 1.689 1.00 94.56 95 ILE A O 1
ATOM 700 N N . GLY A 1 96 ? 0.960 -0.366 1.429 1.00 93.19 96 GLY A N 1
ATOM 701 C CA . GLY A 1 96 ? 1.698 0.845 1.787 1.00 93.19 96 GLY A CA 1
ATOM 702 C C . GLY A 1 96 ? 2.986 0.492 2.529 1.00 93.19 96 GLY A C 1
ATOM 703 O O . GLY A 1 96 ? 3.249 -0.678 2.785 1.00 93.19 96 GLY A O 1
ATOM 704 N N . CYS A 1 97 ? 3.799 1.478 2.930 1.00 93.38 97 CYS A N 1
ATOM 705 C CA . CYS A 1 97 ? 5.074 1.214 3.628 1.00 93.38 97 CYS A CA 1
ATOM 706 C C . CYS A 1 97 ? 4.923 0.316 4.864 1.00 93.38 97 CYS A C 1
ATOM 708 O O . CYS A 1 97 ? 5.854 -0.383 5.232 1.00 93.38 97 CYS A O 1
ATOM 710 N N . HIS A 1 98 ? 3.756 0.310 5.502 1.00 93.19 98 HIS A N 1
ATOM 711 C CA . HIS A 1 98 ? 3.466 -0.553 6.641 1.00 93.19 98 HIS A CA 1
ATOM 712 C C . HIS A 1 98 ? 3.275 -2.035 6.274 1.00 93.19 98 HIS A C 1
ATOM 714 O O . HIS A 1 98 ? 3.243 -2.856 7.179 1.00 93.19 98 HIS A O 1
ATOM 720 N N . ALA A 1 99 ? 3.224 -2.410 4.991 1.00 93.44 99 ALA A N 1
ATOM 721 C CA . ALA A 1 99 ? 3.229 -3.805 4.541 1.00 93.44 99 ALA A CA 1
ATOM 722 C C . ALA A 1 99 ? 4.526 -4.545 4.910 1.00 93.44 99 ALA A C 1
ATOM 724 O O . ALA A 1 99 ? 4.531 -5.772 4.960 1.00 93.44 99 ALA A O 1
ATOM 725 N N . MET A 1 100 ? 5.618 -3.817 5.190 1.00 92.94 100 MET A N 1
ATOM 726 C CA . MET A 1 100 ? 6.910 -4.405 5.574 1.00 92.94 100 MET A CA 1
ATOM 727 C C . MET A 1 100 ? 6.802 -5.297 6.816 1.00 92.94 100 MET A C 1
ATOM 729 O O . MET A 1 100 ? 7.588 -6.228 6.951 1.00 92.94 100 MET A O 1
ATOM 733 N N . VAL A 1 101 ? 5.793 -5.082 7.672 1.00 91.88 101 VAL A N 1
ATOM 734 C CA . VAL A 1 101 ? 5.523 -5.932 8.843 1.00 91.88 101 VAL A CA 1
ATOM 735 C C . VAL A 1 101 ? 5.331 -7.409 8.478 1.00 91.88 101 VAL A C 1
ATOM 737 O O . VAL A 1 101 ? 5.647 -8.267 9.289 1.00 91.88 101 VAL A O 1
ATOM 740 N N . LEU A 1 102 ? 4.892 -7.724 7.252 1.00 92.06 102 LEU A N 1
ATOM 741 C CA . LEU A 1 102 ? 4.764 -9.104 6.760 1.00 92.06 102 LEU A CA 1
ATOM 742 C C . LEU A 1 102 ? 6.099 -9.859 6.701 1.00 92.06 102 LEU A C 1
ATOM 744 O O . LEU A 1 102 ? 6.107 -11.085 6.661 1.00 92.06 102 LEU A O 1
ATOM 748 N N . LEU A 1 103 ? 7.214 -9.131 6.638 1.00 90.00 103 LEU A N 1
ATOM 749 C CA . LEU A 1 103 ? 8.562 -9.674 6.459 1.00 90.00 103 LEU A CA 1
ATOM 750 C C . LEU A 1 103 ? 9.442 -9.445 7.696 1.00 90.00 103 LEU A C 1
ATOM 752 O O . LEU A 1 103 ? 10.637 -9.735 7.670 1.00 90.00 103 LEU A O 1
ATOM 756 N N . MET A 1 104 ? 8.864 -8.899 8.766 1.00 89.12 104 MET A N 1
ATOM 757 C CA . MET A 1 104 ? 9.551 -8.592 10.015 1.00 89.12 104 MET A CA 1
ATOM 758 C C . MET A 1 104 ? 9.314 -9.688 11.056 1.00 89.12 104 MET A C 1
ATOM 760 O O . MET A 1 104 ? 8.360 -10.457 10.976 1.00 89.12 104 MET A O 1
ATOM 764 N N . ASP A 1 105 ? 10.190 -9.743 12.058 1.00 87.56 105 ASP A N 1
ATOM 765 C CA . ASP A 1 105 ? 10.064 -10.675 13.179 1.00 87.56 105 ASP A CA 1
ATOM 766 C C . ASP A 1 105 ? 8.756 -10.420 13.951 1.00 87.56 105 ASP A C 1
ATOM 768 O O . ASP A 1 105 ? 8.487 -9.294 14.388 1.00 87.56 105 ASP A O 1
ATOM 772 N N . SER A 1 106 ? 7.958 -11.468 14.159 1.00 86.56 106 SER A N 1
ATOM 773 C CA . SER A 1 106 ? 6.690 -11.401 14.893 1.00 86.56 106 SER A CA 1
ATOM 774 C C . SER A 1 106 ? 6.857 -10.939 16.343 1.00 86.56 106 SER A C 1
ATOM 776 O O . SER A 1 106 ? 5.936 -10.366 16.918 1.00 86.56 106 SER A O 1
ATOM 778 N N . ASN A 1 107 ? 8.039 -11.101 16.944 1.00 84.94 107 ASN A N 1
ATOM 779 C CA . ASN A 1 107 ? 8.347 -10.534 18.259 1.00 84.94 107 ASN A CA 1
ATOM 780 C C . ASN A 1 107 ? 8.393 -8.995 18.244 1.00 84.94 107 ASN A C 1
ATOM 782 O O . ASN A 1 107 ? 8.272 -8.365 19.293 1.00 84.94 107 ASN A O 1
ATOM 786 N N . GLN A 1 108 ? 8.583 -8.376 17.074 1.00 86.38 108 GLN A N 1
ATOM 787 C CA . GLN A 1 108 ? 8.615 -6.921 16.912 1.00 86.38 108 GLN A CA 1
ATOM 788 C C . GLN A 1 108 ? 7.253 -6.356 16.505 1.00 86.38 108 GLN A C 1
ATOM 790 O O . GLN A 1 108 ? 6.838 -5.324 17.031 1.00 86.38 108 GLN A O 1
ATOM 795 N N . VAL A 1 109 ? 6.571 -7.011 15.562 1.00 87.75 109 VAL A N 1
ATOM 796 C CA . VAL A 1 109 ? 5.354 -6.486 14.911 1.00 87.75 109 VAL A CA 1
ATOM 797 C C . VAL A 1 109 ? 4.083 -7.275 15.238 1.00 87.75 109 VAL A C 1
ATOM 799 O O . VAL A 1 109 ? 3.013 -6.952 14.729 1.00 87.75 109 VAL A O 1
ATOM 802 N N . GLY A 1 110 ? 4.188 -8.255 16.137 1.00 87.44 110 GLY A N 1
ATOM 803 C CA . GLY A 1 110 ? 3.119 -9.165 16.539 1.00 87.44 110 GLY A CA 1
ATOM 804 C C . GLY A 1 110 ? 2.788 -10.224 15.499 1.00 87.44 110 GLY A C 1
ATOM 805 O O . GLY A 1 110 ? 3.516 -10.440 14.530 1.00 87.44 110 GLY A O 1
ATOM 806 N N . GLU A 1 111 ? 1.671 -10.907 15.728 1.00 91.31 111 GLU A N 1
ATOM 807 C CA . GLU A 1 111 ? 1.180 -11.947 14.834 1.00 91.31 111 GLU A CA 1
ATOM 808 C C . GLU A 1 111 ? 0.428 -11.304 13.665 1.00 91.31 111 GLU A C 1
ATOM 810 O O . GLU A 1 111 ? -0.742 -10.927 13.775 1.00 91.31 111 GLU A O 1
ATOM 815 N N . VAL A 1 112 ? 1.136 -11.125 12.548 1.00 91.62 112 VAL A N 1
ATOM 816 C CA . VAL A 1 112 ? 0.557 -10.545 11.337 1.00 91.62 112 VAL A CA 1
ATOM 817 C C . VAL A 1 112 ? -0.289 -11.594 10.624 1.00 91.62 112 VAL A C 1
ATOM 819 O O . VAL A 1 112 ? 0.214 -12.613 10.156 1.00 91.62 112 VAL A O 1
ATOM 822 N N . VAL A 1 113 ? -1.583 -11.321 10.516 1.00 89.44 113 VAL A N 1
ATOM 823 C CA . VAL A 1 113 ? -2.585 -12.211 9.939 1.00 89.44 113 VAL A CA 1
ATOM 824 C C . VAL A 1 113 ? -3.324 -11.525 8.799 1.00 89.44 113 VAL A C 1
ATOM 826 O O . VAL A 1 113 ? -4.111 -10.588 8.966 1.00 89.44 113 VAL A O 1
ATOM 829 N N . GLY A 1 114 ? -3.087 -12.062 7.609 1.00 86.56 114 GLY A N 1
ATOM 830 C CA . GLY A 1 114 ? -3.734 -11.622 6.387 1.00 86.56 114 GLY A CA 1
ATOM 831 C C . GLY A 1 114 ? -3.161 -10.327 5.813 1.00 86.56 114 GLY A C 1
ATOM 832 O O . GLY A 1 114 ? -2.595 -9.471 6.493 1.00 86.56 114 GLY A O 1
ATOM 833 N N . LEU A 1 115 ? -3.352 -10.205 4.507 1.00 92.38 115 LEU A N 1
ATOM 834 C CA . LEU A 1 115 ? -3.105 -9.016 3.713 1.00 92.38 115 LEU A CA 1
ATOM 835 C C . LEU A 1 115 ? -4.349 -8.796 2.859 1.00 92.38 115 LEU A C 1
ATOM 837 O O . LEU A 1 115 ? -4.858 -9.737 2.249 1.00 92.38 115 LEU A O 1
ATOM 841 N N . THR A 1 116 ? -4.821 -7.562 2.798 1.00 91.94 116 THR A N 1
ATOM 842 C CA . THR A 1 116 ? -5.908 -7.162 1.903 1.00 91.94 116 THR A CA 1
ATOM 843 C C . THR A 1 116 ? -5.403 -6.215 0.833 1.00 91.94 116 THR A C 1
ATOM 845 O O . THR A 1 116 ? -4.381 -5.550 0.999 1.00 91.94 116 THR A O 1
ATOM 848 N N . GLN A 1 117 ? -6.155 -6.123 -0.260 1.00 94.00 117 GLN A N 1
ATOM 849 C CA . GLN A 1 117 ? -5.972 -5.077 -1.257 1.00 94.00 117 GLN A CA 1
ATOM 850 C C . GLN A 1 117 ? -6.075 -3.677 -0.630 1.00 94.00 117 GLN A C 1
ATOM 852 O O . GLN A 1 117 ? -6.765 -3.487 0.375 1.00 94.00 117 GLN A O 1
ATOM 857 N N . MET A 1 118 ? -5.440 -2.697 -1.277 1.00 94.31 118 MET A N 1
ATOM 858 C CA . MET A 1 118 ? -5.523 -1.284 -0.901 1.00 94.31 118 MET A CA 1
ATOM 859 C C . MET A 1 118 ? -6.985 -0.826 -0.810 1.00 94.31 118 MET A C 1
ATOM 861 O O . MET A 1 118 ? -7.767 -1.023 -1.739 1.00 94.31 118 MET A O 1
ATOM 865 N N . GLY A 1 119 ? -7.355 -0.205 0.306 1.00 95.00 119 GLY A N 1
ATOM 866 C CA . GLY A 1 119 ? -8.715 0.234 0.612 1.00 95.00 119 GLY A CA 1
ATOM 867 C C . GLY A 1 119 ? -9.603 -0.831 1.260 1.00 95.00 119 GLY A C 1
ATOM 868 O O . GLY A 1 119 ? -10.690 -0.496 1.720 1.00 95.00 119 GLY A O 1
ATOM 869 N N . GLY A 1 120 ? -9.169 -2.093 1.302 1.00 96.31 120 GLY A N 1
ATOM 870 C CA . GLY A 1 120 ? -9.872 -3.197 1.960 1.00 96.31 120 GLY A CA 1
ATOM 871 C C . GLY A 1 120 ? -9.369 -3.513 3.366 1.00 96.31 120 GLY A C 1
ATOM 872 O O . GLY A 1 120 ? -9.839 -4.476 3.969 1.00 96.31 120 GLY A O 1
ATOM 873 N N . GLU A 1 121 ? -8.414 -2.744 3.883 1.00 96.69 121 GLU A N 1
ATOM 874 C CA . GLU A 1 121 ? -7.759 -2.991 5.163 1.00 96.69 121 GLU A CA 1
ATOM 875 C C . GLU A 1 121 ? -8.764 -3.179 6.310 1.00 96.69 121 GLU A C 1
ATOM 877 O O . GLU A 1 121 ? -9.600 -2.321 6.601 1.00 96.69 121 GLU A O 1
ATOM 882 N N . GLY A 1 122 ? -8.669 -4.322 6.988 1.00 95.56 122 GLY A N 1
ATOM 883 C CA . GLY A 1 122 ? -9.466 -4.705 8.156 1.00 95.56 122 GLY A CA 1
ATOM 884 C C . GLY A 1 122 ? -10.737 -5.473 7.800 1.00 95.56 122 GLY A C 1
ATOM 885 O O . GLY A 1 122 ? -11.311 -6.141 8.659 1.00 95.56 122 GLY A O 1
ATOM 886 N N . THR A 1 123 ? -11.164 -5.457 6.534 1.00 95.56 123 THR A N 1
ATOM 887 C CA . THR A 1 123 ? -12.394 -6.147 6.114 1.00 95.56 123 THR A CA 1
ATOM 888 C C . THR A 1 123 ? -12.296 -7.670 6.205 1.00 95.56 123 THR A C 1
ATOM 890 O O . THR A 1 123 ? -13.308 -8.332 6.430 1.00 95.56 123 THR A O 1
ATOM 893 N N . GLN A 1 124 ? -11.088 -8.235 6.135 1.00 94.44 124 GLN A N 1
ATOM 894 C CA . GLN A 1 124 ? -10.844 -9.661 6.353 1.00 94.44 124 GLN A CA 1
ATOM 895 C C . GLN A 1 124 ? -11.314 -10.117 7.740 1.00 94.44 124 GLN A C 1
ATOM 897 O O . GLN A 1 124 ? -11.887 -11.198 7.880 1.00 94.44 124 GLN A O 1
ATOM 902 N N . TRP A 1 125 ? -11.175 -9.260 8.757 1.00 95.50 125 TRP A N 1
ATOM 903 C CA . TRP A 1 125 ? -11.626 -9.574 10.108 1.00 95.50 125 TRP A CA 1
ATOM 904 C C . TRP A 1 125 ? -13.142 -9.741 10.196 1.00 95.50 125 TRP A C 1
ATOM 906 O O . TRP A 1 125 ? -13.626 -10.556 10.973 1.00 95.50 125 TRP A O 1
ATOM 916 N N . LEU A 1 126 ? -13.907 -9.022 9.371 1.00 95.19 126 LEU A N 1
ATOM 917 C CA . LEU A 1 126 ? -15.370 -9.104 9.366 1.00 95.19 126 LEU A CA 1
ATOM 918 C C . LEU A 1 126 ? -15.849 -10.526 9.058 1.00 95.19 126 LEU A C 1
ATOM 920 O O . LEU A 1 126 ? -16.820 -10.992 9.654 1.00 95.19 126 LEU A O 1
ATOM 924 N N . GLY A 1 127 ? -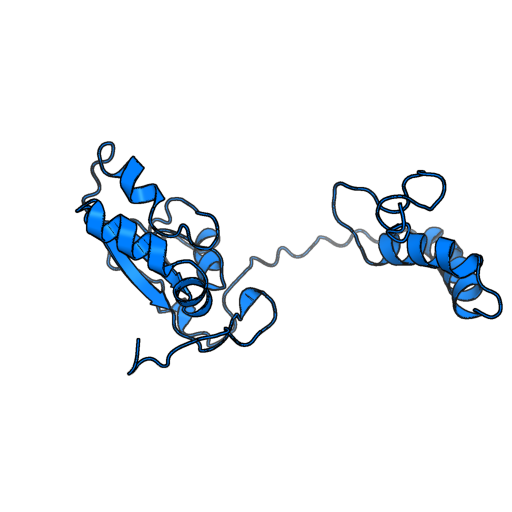15.143 -11.203 8.147 1.00 93.62 127 GLY A N 1
ATOM 925 C CA . GLY A 1 127 ? -15.388 -12.597 7.795 1.00 93.62 127 GLY A CA 1
ATOM 926 C C . GLY A 1 127 ? -14.719 -13.592 8.742 1.00 93.62 127 GLY A C 1
ATOM 927 O O . GLY A 1 127 ? -15.292 -14.644 8.991 1.00 93.62 127 GLY A O 1
ATOM 928 N N . MET A 1 128 ? -13.537 -13.273 9.281 1.00 94.19 128 MET A N 1
ATOM 929 C CA . MET A 1 128 ? -12.764 -14.189 10.133 1.00 94.19 128 MET A CA 1
ATOM 930 C C . MET A 1 128 ? -13.256 -14.250 11.581 1.00 94.19 128 MET A C 1
ATOM 932 O O . MET A 1 128 ? -13.272 -15.330 12.164 1.00 94.19 128 MET A O 1
ATOM 936 N N . ALA A 1 129 ? -13.670 -13.119 12.160 1.00 95.06 129 ALA A N 1
ATOM 937 C CA . ALA A 1 129 ? -13.990 -12.982 13.582 1.00 95.06 129 ALA A CA 1
ATOM 938 C C . ALA A 1 129 ? -14.959 -14.040 14.152 1.00 95.06 129 ALA A C 1
ATOM 940 O O . ALA A 1 129 ? -14.777 -14.428 15.300 1.00 95.06 129 ALA A O 1
ATOM 941 N N . PRO A 1 130 ? -15.987 -14.529 13.425 1.00 94.38 130 PRO A N 1
ATOM 942 C CA . PRO A 1 130 ? -16.880 -15.572 13.942 1.00 94.38 130 PRO A CA 1
ATOM 943 C C . PRO A 1 130 ? -16.244 -16.963 14.076 1.00 94.38 130 PRO A C 1
ATOM 945 O O . PRO A 1 130 ? -16.867 -17.844 14.662 1.00 94.38 130 PRO A O 1
ATOM 948 N N . PHE A 1 131 ? -15.066 -17.184 13.490 1.00 95.25 131 PHE A N 1
ATOM 949 C CA . PHE A 1 131 ? -14.454 -18.507 13.330 1.00 95.25 131 PHE A CA 1
ATOM 950 C C . PHE A 1 131 ? -13.111 -18.649 14.054 1.00 95.25 131 PHE A C 1
ATOM 952 O O . PHE A 1 131 ? -12.417 -19.644 13.857 1.00 95.25 131 PHE A O 1
ATOM 959 N N . VAL A 1 132 ? -12.723 -17.659 14.857 1.00 93.56 132 VAL A N 1
ATOM 960 C CA . VAL A 1 132 ? -11.451 -17.645 15.586 1.00 93.56 132 VAL A CA 1
ATOM 961 C C . VAL A 1 132 ? -11.677 -17.273 17.047 1.00 93.56 132 VAL A C 1
ATOM 963 O O . VAL A 1 132 ? -12.597 -16.522 17.362 1.00 93.56 132 VAL A O 1
ATOM 966 N N . ASP A 1 133 ? -10.804 -17.757 17.930 1.00 93.25 133 ASP A N 1
ATOM 967 C CA . ASP A 1 133 ? -10.867 -17.455 19.370 1.00 93.25 133 ASP A CA 1
ATOM 968 C C . ASP A 1 133 ? -10.353 -16.045 19.710 1.00 93.25 133 ASP A C 1
ATOM 970 O O . ASP A 1 133 ? -10.590 -15.526 20.803 1.00 93.25 133 ASP A O 1
ATOM 974 N N . ALA A 1 134 ? -9.633 -15.405 18.782 1.00 91.81 134 ALA A N 1
ATOM 975 C CA . ALA A 1 134 ? -9.128 -14.054 18.971 1.00 91.81 134 ALA A CA 1
ATOM 976 C C . ALA A 1 134 ? -10.285 -13.049 19.103 1.00 91.81 134 ALA A C 1
ATOM 978 O O . ALA A 1 134 ? -11.178 -12.971 18.263 1.00 91.81 134 ALA A O 1
ATOM 979 N N . ALA A 1 135 ? -10.250 -12.233 20.156 1.00 91.31 135 ALA A N 1
ATOM 980 C CA . ALA A 1 135 ? -11.325 -11.288 20.459 1.00 91.31 135 ALA A CA 1
ATOM 981 C C . ALA A 1 135 ? -11.137 -9.903 19.817 1.00 91.31 135 ALA A C 1
ATOM 983 O O . ALA A 1 135 ? -12.055 -9.081 19.851 1.00 91.31 135 ALA A O 1
ATOM 984 N N . HIS A 1 136 ? -9.946 -9.606 19.291 1.00 93.19 136 HIS A N 1
ATOM 985 C CA . HIS A 1 136 ? -9.566 -8.275 18.820 1.00 93.19 136 HIS A CA 1
ATOM 986 C C . HIS A 1 136 ? -8.559 -8.345 17.676 1.00 93.19 136 HIS A C 1
ATOM 988 O O . HIS A 1 136 ? -7.738 -9.260 17.604 1.00 93.19 136 HIS A O 1
ATOM 994 N N . PHE A 1 137 ? -8.625 -7.341 16.806 1.00 93.56 137 PHE A N 1
ATOM 995 C CA . PHE A 1 137 ? -7.781 -7.223 15.631 1.00 93.56 137 PHE A CA 1
ATOM 996 C C . PHE A 1 137 ? -7.296 -5.785 15.443 1.00 93.56 137 PHE A C 1
ATOM 998 O O . PHE A 1 137 ? -8.082 -4.837 15.495 1.00 93.56 137 PHE A O 1
ATOM 1005 N N . VAL A 1 138 ? -6.002 -5.608 15.193 1.00 94.62 138 VAL A N 1
ATOM 1006 C CA . VAL A 1 138 ? -5.381 -4.305 14.940 1.00 94.62 138 VAL A CA 1
ATOM 1007 C C . VAL A 1 138 ? -5.062 -4.183 13.458 1.00 94.62 138 VAL A C 1
ATOM 1009 O O . VAL A 1 138 ? -4.182 -4.869 12.956 1.00 94.62 138 VAL A O 1
ATOM 1012 N N . GLN A 1 139 ? -5.721 -3.273 12.750 1.00 95.75 139 GLN A N 1
ATOM 1013 C CA . GLN A 1 139 ? -5.437 -3.018 11.341 1.00 95.75 139 GLN A CA 1
ATOM 1014 C C . GLN A 1 139 ? -4.551 -1.780 11.186 1.00 95.75 139 GLN A C 1
ATOM 1016 O O . GLN A 1 139 ? -4.952 -0.674 11.551 1.00 95.75 139 GLN A O 1
ATOM 1021 N N . ASN A 1 140 ? -3.369 -1.948 10.591 1.00 95.31 140 ASN A N 1
ATOM 1022 C CA . ASN A 1 140 ? -2.562 -0.818 10.131 1.00 95.31 140 ASN A CA 1
ATOM 1023 C C . ASN A 1 140 ? -3.126 -0.282 8.804 1.00 95.31 140 ASN A C 1
ATOM 1025 O O . ASN A 1 140 ? -3.464 -1.066 7.919 1.00 95.31 140 ASN A O 1
ATOM 1029 N N . LEU A 1 141 ? -3.225 1.040 8.662 1.00 95.88 141 LEU A N 1
ATOM 1030 C CA . LEU A 1 141 ? -3.728 1.700 7.457 1.00 95.88 141 LEU A CA 1
ATOM 1031 C C . LEU A 1 141 ? -2.964 3.010 7.232 1.00 95.88 141 LEU A C 1
ATOM 1033 O O . LEU A 1 141 ? -2.818 3.798 8.158 1.00 95.88 141 LEU A O 1
ATOM 1037 N N . GLY A 1 142 ? -2.463 3.255 6.022 1.00 95.19 142 GLY A N 1
ATOM 1038 C CA . GLY A 1 142 ? -1.818 4.532 5.684 1.00 95.19 142 GLY A CA 1
ATOM 1039 C C . GLY A 1 142 ? -2.831 5.668 5.520 1.00 95.19 142 GLY A C 1
ATOM 1040 O O . GLY A 1 142 ? -3.960 5.427 5.094 1.00 95.19 142 GLY A O 1
ATOM 1041 N N . ASP A 1 143 ? -2.424 6.903 5.801 1.00 93.88 143 ASP A N 1
ATOM 1042 C CA . ASP A 1 143 ? -3.216 8.122 5.565 1.00 93.88 143 ASP A CA 1
ATOM 1043 C C . ASP A 1 143 ? -3.620 8.309 4.095 1.00 93.88 143 ASP A C 1
ATOM 1045 O O . ASP A 1 143 ? -4.781 8.609 3.816 1.00 93.88 143 ASP A O 1
ATOM 1049 N N . GLY A 1 144 ? -2.709 8.072 3.148 1.00 93.12 144 GLY A N 1
ATOM 1050 C CA . GLY A 1 144 ? -3.029 8.119 1.718 1.00 93.12 144 GLY A CA 1
ATOM 1051 C C . GLY A 1 144 ? -4.117 7.109 1.341 1.00 93.12 144 GLY A C 1
ATOM 1052 O O . GLY A 1 144 ? -5.095 7.454 0.678 1.00 93.12 144 GLY A O 1
ATOM 1053 N N . THR A 1 145 ? -4.003 5.872 1.835 1.00 94.44 145 THR A N 1
ATOM 1054 C CA . THR A 1 145 ? -5.027 4.843 1.619 1.00 94.44 145 THR A CA 1
ATOM 1055 C C . THR A 1 145 ? -6.338 5.221 2.291 1.00 94.44 145 THR A C 1
ATOM 1057 O O . THR A 1 145 ? -7.381 5.069 1.665 1.00 94.44 145 THR A O 1
ATOM 1060 N N . PHE A 1 146 ? -6.313 5.737 3.522 1.00 94.44 146 PHE A N 1
ATOM 1061 C CA . PHE A 1 146 ? -7.510 6.178 4.239 1.00 94.44 146 PHE A CA 1
ATOM 1062 C C . PHE A 1 146 ? -8.328 7.190 3.422 1.00 94.44 146 PHE A C 1
ATOM 1064 O O . PHE A 1 146 ? -9.520 6.957 3.203 1.00 94.44 146 PHE A O 1
ATOM 1071 N N . HIS A 1 147 ? -7.685 8.248 2.920 1.00 91.94 147 HIS A N 1
ATOM 1072 C CA . HIS A 1 147 ? -8.352 9.298 2.144 1.00 91.94 147 HIS A CA 1
ATOM 1073 C C . HIS A 1 147 ? -8.804 8.816 0.762 1.00 91.94 147 HIS A C 1
ATOM 1075 O O . HIS A 1 147 ? -9.886 9.179 0.309 1.00 91.94 147 HIS A O 1
ATOM 1081 N N . HIS A 1 148 ? -8.006 7.972 0.105 1.00 91.94 148 HIS A N 1
ATOM 1082 C CA . HIS A 1 148 ? -8.313 7.482 -1.236 1.00 91.94 148 HIS A CA 1
ATOM 1083 C C . HIS A 1 148 ? -9.457 6.453 -1.252 1.00 91.94 148 HIS A C 1
ATOM 1085 O O . HIS A 1 148 ? -10.368 6.540 -2.072 1.00 91.94 148 HIS A O 1
ATOM 1091 N N . SER A 1 149 ? -9.407 5.449 -0.372 1.00 93.06 149 SER A N 1
ATOM 1092 C CA . SER A 1 149 ? -10.299 4.278 -0.460 1.00 93.06 149 SER A CA 1
ATOM 1093 C C . SER A 1 149 ? -10.607 3.580 0.870 1.00 93.06 149 SER A C 1
ATOM 1095 O O . SER A 1 149 ? -11.649 2.942 1.000 1.00 93.06 149 SER A O 1
ATOM 1097 N N . GLY A 1 150 ? -9.731 3.686 1.867 1.00 94.94 150 GLY A N 1
ATOM 1098 C CA . GLY A 1 150 ? -9.798 2.939 3.127 1.00 94.94 150 GLY A CA 1
ATOM 1099 C C . GLY A 1 150 ? -10.865 3.434 4.103 1.00 94.94 150 GLY A C 1
ATOM 1100 O O . GLY A 1 150 ? -11.309 2.673 4.961 1.00 94.94 150 GLY A O 1
ATOM 1101 N N . SER A 1 151 ? -11.346 4.671 3.957 1.00 94.88 151 SER A N 1
ATOM 1102 C CA . SER A 1 151 ? -12.453 5.195 4.769 1.00 94.88 151 SER A CA 1
ATOM 1103 C C . SER A 1 151 ? -13.729 4.342 4.658 1.00 94.88 151 SER A C 1
ATOM 1105 O O . SER A 1 151 ? -14.463 4.187 5.638 1.00 94.88 151 SER A O 1
ATOM 1107 N N . LEU A 1 152 ? -13.979 3.714 3.502 1.00 96.06 152 LEU A N 1
ATOM 1108 C CA . 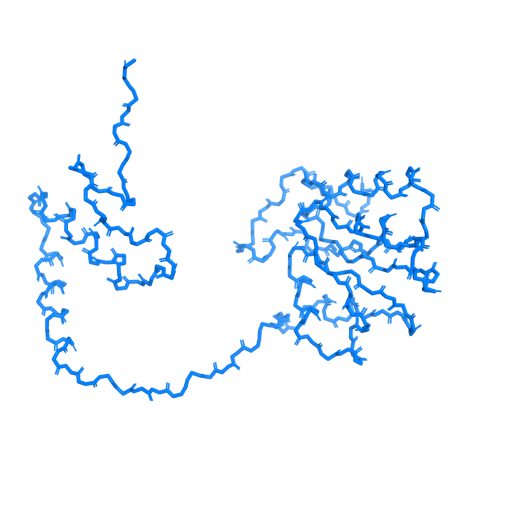LEU A 1 152 ? -15.109 2.800 3.315 1.00 96.06 152 LEU A CA 1
ATOM 1109 C C . LEU A 1 152 ? -14.938 1.485 4.088 1.00 96.06 152 LEU A C 1
ATOM 1111 O O . LEU A 1 152 ? -15.923 0.982 4.632 1.00 96.06 152 LEU A O 1
ATOM 1115 N N . ALA A 1 153 ? -13.715 0.960 4.206 1.00 96.44 153 ALA A N 1
ATOM 1116 C CA . ALA A 1 153 ? -13.443 -0.223 5.022 1.00 96.44 153 ALA A CA 1
ATOM 1117 C C . ALA A 1 153 ? -13.711 0.039 6.510 1.00 96.44 153 ALA A C 1
ATOM 1119 O O . ALA A 1 153 ? -14.348 -0.781 7.168 1.00 96.44 153 ALA A O 1
ATOM 1120 N N . ILE A 1 154 ? -13.334 1.216 7.021 1.00 96.44 154 ILE A N 1
ATOM 1121 C CA . ILE A 1 154 ? -13.640 1.612 8.405 1.00 96.44 154 ILE A CA 1
ATOM 1122 C C . ILE A 1 154 ? -15.153 1.692 8.622 1.00 96.44 154 ILE A C 1
ATOM 1124 O O . ILE A 1 154 ? -15.667 1.177 9.614 1.00 96.44 154 ILE A O 1
ATOM 1128 N N . ARG A 1 155 ? -15.900 2.281 7.680 1.00 96.88 155 ARG A N 1
ATOM 1129 C CA . ARG A 1 155 ? -17.371 2.334 7.757 1.00 96.88 155 ARG A CA 1
ATOM 1130 C C . ARG A 1 155 ? -17.994 0.938 7.759 1.00 96.88 155 ARG A C 1
ATOM 1132 O O . ARG A 1 155 ? -18.932 0.702 8.518 1.00 96.88 155 ARG A O 1
ATOM 1139 N N . ALA A 1 156 ? -17.466 0.012 6.957 1.00 97.00 156 ALA A N 1
ATOM 1140 C CA . ALA A 1 156 ? -17.896 -1.384 6.967 1.00 97.00 156 ALA A CA 1
ATOM 1141 C C . ALA A 1 156 ? -17.582 -2.071 8.308 1.00 97.00 156 ALA A C 1
ATOM 1143 O O . ALA A 1 156 ? -18.429 -2.786 8.843 1.00 97.00 156 ALA A O 1
ATOM 1144 N N . ALA A 1 157 ? -16.409 -1.806 8.892 1.00 96.44 157 ALA A N 1
ATOM 1145 C CA . ALA A 1 157 ? -16.043 -2.312 10.210 1.00 96.44 157 ALA A CA 1
ATOM 1146 C C . ALA A 1 157 ? -17.000 -1.814 11.301 1.00 96.44 157 ALA A C 1
ATOM 1148 O O . ALA A 1 157 ? -17.530 -2.630 12.056 1.00 96.44 157 ALA A O 1
ATOM 1149 N N . VAL A 1 158 ? -17.318 -0.516 11.319 1.00 96.88 158 VAL A N 1
ATOM 1150 C CA . VAL A 1 158 ? -18.317 0.058 12.236 1.00 96.88 158 VAL A CA 1
ATOM 1151 C C . VAL A 1 158 ? -19.683 -0.605 12.046 1.00 96.88 158 VAL A C 1
ATOM 1153 O O . VAL A 1 158 ? -20.285 -1.053 13.019 1.00 96.88 158 VAL A O 1
ATOM 1156 N N . ALA A 1 159 ? -20.154 -0.732 10.802 1.00 97.69 159 ALA A N 1
ATOM 1157 C CA . ALA A 1 159 ? -21.448 -1.346 10.501 1.00 97.69 159 ALA A CA 1
ATOM 1158 C C . ALA A 1 159 ? -21.531 -2.825 10.920 1.00 97.69 159 ALA A C 1
ATOM 1160 O O . ALA A 1 159 ? -22.606 -3.313 11.258 1.00 97.69 159 ALA A O 1
ATOM 1161 N N . SER A 1 160 ? -20.405 -3.541 10.917 1.00 97.19 160 SER A N 1
ATOM 1162 C CA . SER A 1 160 ? -20.353 -4.951 11.313 1.00 97.19 160 SER A CA 1
ATOM 1163 C C . SER A 1 160 ? -20.431 -5.194 12.825 1.00 97.19 160 SER A C 1
ATOM 1165 O O . SER A 1 160 ? -20.662 -6.329 13.242 1.00 97.19 160 SER A O 1
ATOM 1167 N N . GLY A 1 161 ? -20.155 -4.171 13.644 1.00 95.75 161 GLY A N 1
ATOM 1168 C CA . GLY A 1 161 ? -20.031 -4.301 15.098 1.00 95.75 161 GLY A CA 1
ATOM 1169 C C . GLY A 1 161 ? -18.861 -5.175 15.578 1.00 95.75 161 GLY A C 1
ATOM 1170 O O . GLY A 1 161 ? -18.845 -5.579 16.740 1.00 95.75 161 GLY A O 1
ATOM 1171 N N . ARG A 1 162 ? -17.893 -5.516 14.714 1.00 95.38 162 ARG A N 1
ATOM 1172 C CA . ARG A 1 162 ? -16.728 -6.333 15.093 1.00 95.38 162 ARG A CA 1
ATOM 1173 C C . ARG A 1 162 ? -15.680 -5.506 15.834 1.00 95.38 162 ARG A C 1
ATOM 1175 O O . ARG A 1 162 ? -15.465 -4.334 15.541 1.00 95.38 162 ARG A O 1
ATOM 1182 N N . ASN A 1 163 ? -14.995 -6.151 16.775 1.00 94.56 163 ASN A N 1
ATOM 1183 C CA . ASN A 1 163 ? -13.980 -5.515 17.608 1.00 94.56 163 ASN A CA 1
ATOM 1184 C C . ASN A 1 163 ? -12.646 -5.373 16.850 1.00 94.56 163 ASN A C 1
ATOM 1186 O O . ASN A 1 163 ? -11.850 -6.314 16.817 1.00 94.56 163 ASN A O 1
ATOM 1190 N N . LEU A 1 164 ? -12.418 -4.210 16.234 1.00 93.19 164 LEU A N 1
ATOM 1191 C CA . LEU A 1 164 ? -11.139 -3.843 15.620 1.00 93.19 164 LEU A CA 1
ATOM 1192 C C . LEU A 1 164 ? -10.633 -2.503 16.144 1.00 93.19 164 LEU A C 1
ATOM 1194 O O . LEU A 1 164 ? -11.407 -1.596 16.442 1.00 93.19 164 LEU A O 1
ATOM 1198 N N . THR A 1 165 ? -9.316 -2.334 16.106 1.00 94.75 165 THR A N 1
ATOM 1199 C CA . THR A 1 165 ? -8.667 -1.026 16.190 1.00 94.75 165 THR A CA 1
ATOM 1200 C C . THR A 1 165 ? -7.973 -0.705 14.876 1.00 94.75 165 THR A C 1
ATOM 1202 O O . THR A 1 165 ? -7.084 -1.435 14.444 1.00 94.75 165 THR A O 1
ATOM 1205 N N . TYR A 1 166 ? -8.332 0.424 14.271 1.00 95.19 166 TYR A N 1
ATOM 1206 C CA . TYR A 1 166 ? -7.581 0.987 13.155 1.00 95.19 166 TYR A CA 1
ATOM 1207 C C . TYR A 1 166 ? -6.440 1.859 13.672 1.00 95.19 166 TYR A C 1
ATOM 1209 O O . TYR A 1 166 ? -6.643 2.749 14.496 1.00 95.19 166 TYR A O 1
ATOM 1217 N N . ARG A 1 167 ? -5.235 1.618 13.159 1.00 94.25 167 ARG A N 1
ATOM 1218 C CA . ARG A 1 167 ? -4.067 2.477 13.342 1.00 94.25 167 ARG A CA 1
ATOM 1219 C C . ARG A 1 167 ? -3.809 3.210 12.044 1.00 94.25 167 ARG A C 1
ATOM 1221 O O . ARG A 1 167 ? -3.267 2.629 11.105 1.00 94.25 167 ARG A O 1
ATOM 1228 N N . ILE A 1 168 ? -4.190 4.480 12.016 1.00 94.75 168 ILE A N 1
ATOM 1229 C CA . ILE A 1 168 ? -3.881 5.351 10.889 1.00 94.75 168 ILE A CA 1
ATOM 1230 C C . ILE A 1 168 ? -2.436 5.823 11.026 1.00 94.75 168 ILE A C 1
ATOM 1232 O O . ILE A 1 168 ? -2.058 6.477 11.996 1.00 94.75 168 ILE A O 1
ATOM 1236 N N . LEU A 1 169 ? -1.619 5.430 10.062 1.00 94.88 169 LEU A N 1
ATOM 1237 C CA . LEU A 1 169 ? -0.198 5.712 9.982 1.00 94.88 169 LEU A CA 1
ATOM 1238 C C . LEU A 1 169 ? -0.008 6.921 9.069 1.00 94.88 169 LEU A C 1
ATOM 1240 O O . LEU A 1 169 ? 0.055 6.785 7.848 1.00 94.88 169 LEU A O 1
ATOM 1244 N N . TYR A 1 170 ? 0.002 8.099 9.689 1.00 94.31 170 TYR A N 1
ATOM 1245 C CA . TYR A 1 170 ? 0.060 9.385 9.006 1.00 94.31 170 TYR A CA 1
ATOM 1246 C C . TYR A 1 170 ? 1.508 9.815 8.752 1.00 94.31 170 TYR A C 1
ATOM 1248 O O . TYR A 1 170 ? 2.279 9.998 9.696 1.00 94.31 170 TYR A O 1
ATOM 1256 N N . ASN A 1 171 ? 1.876 10.007 7.486 1.00 92.56 171 ASN A N 1
ATOM 1257 C CA . ASN A 1 171 ? 3.199 10.496 7.080 1.00 92.56 171 ASN A CA 1
ATOM 1258 C C . ASN A 1 171 ? 3.136 11.587 5.996 1.00 92.56 171 ASN A C 1
ATOM 1260 O O . ASN A 1 171 ? 4.184 11.984 5.485 1.00 92.56 171 ASN A O 1
ATOM 1264 N N . SER A 1 172 ? 1.940 12.082 5.662 1.00 90.38 172 SER A N 1
ATOM 1265 C CA . SER A 1 172 ? 1.678 13.140 4.677 1.00 90.38 172 SER A CA 1
ATOM 1266 C C . SER A 1 172 ? 2.086 12.839 3.233 1.00 90.38 172 SER A C 1
ATOM 1268 O O . SER A 1 172 ? 2.206 13.761 2.433 1.00 90.38 172 SER A O 1
ATOM 1270 N N . THR A 1 173 ? 2.330 11.573 2.875 1.00 89.75 173 THR A N 1
ATOM 1271 C CA . THR A 1 173 ? 2.742 11.219 1.509 1.00 89.75 173 THR A CA 1
ATOM 1272 C C . THR A 1 173 ? 2.461 9.759 1.162 1.00 89.75 173 THR A C 1
ATOM 1274 O O . THR A 1 173 ? 2.595 8.849 1.985 1.00 89.75 173 THR A O 1
ATOM 1277 N N . VAL A 1 174 ? 2.165 9.484 -0.110 1.00 90.06 174 VAL A N 1
ATOM 1278 C CA . VAL A 1 174 ? 2.074 8.113 -0.628 1.00 90.06 174 VAL A CA 1
ATOM 1279 C C . VAL A 1 174 ? 3.491 7.558 -0.845 1.00 90.06 174 VAL A C 1
ATOM 1281 O O . VAL A 1 174 ? 4.008 7.447 -1.955 1.00 90.06 174 VAL A O 1
ATOM 1284 N N . ALA A 1 175 ? 4.160 7.230 0.262 1.00 91.12 175 ALA A N 1
ATOM 1285 C CA . ALA A 1 175 ? 5.598 6.958 0.293 1.00 91.12 175 ALA A CA 1
ATOM 1286 C C . ALA A 1 175 ? 6.029 5.729 -0.530 1.00 91.12 175 ALA A C 1
ATOM 1288 O O . ALA A 1 175 ? 7.016 5.792 -1.259 1.00 91.12 175 ALA A O 1
ATOM 1289 N N . MET A 1 176 ? 5.302 4.609 -0.430 1.00 91.69 176 MET A N 1
ATOM 1290 C CA . MET A 1 176 ? 5.717 3.326 -1.027 1.00 91.69 176 MET A CA 1
ATOM 1291 C C . MET A 1 176 ? 5.831 3.384 -2.553 1.00 91.69 176 MET A C 1
ATOM 1293 O O . MET A 1 176 ? 6.644 2.673 -3.134 1.00 91.69 176 MET A O 1
ATOM 1297 N N . THR A 1 177 ? 5.023 4.219 -3.198 1.00 89.31 177 THR A N 1
ATOM 1298 C CA . THR A 1 177 ? 4.966 4.339 -4.656 1.00 89.31 177 THR A CA 1
ATOM 1299 C C . THR A 1 177 ? 5.891 5.421 -5.204 1.00 89.31 177 THR A C 1
ATOM 1301 O O . THR A 1 177 ? 5.863 5.676 -6.405 1.00 89.31 177 THR A O 1
ATOM 1304 N N . GLY A 1 178 ? 6.725 6.041 -4.365 1.00 90.69 178 GLY A N 1
ATOM 1305 C CA . GLY A 1 178 ? 7.672 7.074 -4.788 1.00 90.69 178 GLY A CA 1
ATOM 1306 C C . GLY A 1 178 ? 7.352 8.486 -4.294 1.00 90.69 178 GLY A C 1
ATOM 1307 O O . GLY A 1 178 ? 7.917 9.433 -4.830 1.00 90.69 178 GLY A O 1
ATOM 1308 N N . GLY A 1 179 ? 6.495 8.640 -3.278 1.00 91.56 179 GLY A N 1
ATOM 1309 C CA . GLY A 1 179 ? 6.313 9.913 -2.573 1.00 91.56 179 GLY A CA 1
ATOM 1310 C C . GLY A 1 179 ? 5.334 10.876 -3.240 1.00 91.56 179 GLY A C 1
ATOM 1311 O O . GLY A 1 179 ? 5.567 12.079 -3.249 1.00 91.56 179 GLY A O 1
ATOM 1312 N N . GLN A 1 180 ? 4.253 10.358 -3.821 1.00 91.06 180 GLN A N 1
ATOM 1313 C CA . GLN A 1 180 ? 3.196 11.180 -4.405 1.00 91.06 180 GLN A CA 1
ATOM 1314 C C . GLN A 1 180 ? 2.430 11.956 -3.328 1.00 91.06 180 GLN A C 1
ATOM 1316 O O . GLN A 1 180 ? 2.272 11.485 -2.196 1.00 91.06 180 GLN A O 1
ATOM 1321 N N . ASP A 1 181 ? 1.877 13.103 -3.715 1.00 88.88 181 ASP A N 1
ATOM 1322 C CA . ASP A 1 181 ? 0.906 13.824 -2.898 1.00 88.88 181 ASP A CA 1
ATOM 1323 C C . ASP A 1 181 ? -0.397 13.023 -2.823 1.00 88.88 181 ASP A C 1
ATOM 1325 O O . ASP A 1 181 ? -0.933 12.573 -3.843 1.00 88.88 181 ASP A O 1
ATOM 1329 N N . ALA A 1 182 ? -0.935 12.843 -1.618 1.00 82.69 182 ALA A N 1
ATOM 1330 C CA . ALA A 1 182 ? -2.243 12.225 -1.473 1.00 82.69 182 ALA A CA 1
ATOM 1331 C C . ALA A 1 182 ? -3.335 13.266 -1.761 1.00 82.69 182 ALA A C 1
ATOM 1333 O O . ALA A 1 182 ? -3.518 14.252 -1.044 1.00 82.69 182 ALA A O 1
ATOM 1334 N N . VAL A 1 183 ? -4.071 13.045 -2.847 1.00 81.06 183 VAL A N 1
ATOM 1335 C CA . VAL A 1 183 ? -5.132 13.951 -3.295 1.00 81.06 183 VAL A CA 1
ATOM 1336 C C . VAL A 1 183 ? -6.270 13.982 -2.274 1.00 81.06 183 VAL A C 1
ATOM 1338 O O . VAL A 1 183 ? -6.794 12.938 -1.892 1.00 81.06 183 VAL A O 1
ATOM 1341 N N . GLY A 1 184 ? -6.675 15.185 -1.854 1.00 82.31 184 GLY A N 1
ATOM 1342 C CA . GLY A 1 184 ? -7.757 15.369 -0.880 1.00 82.31 184 GLY A CA 1
ATOM 1343 C C . GLY A 1 184 ? -7.376 14.998 0.556 1.00 82.31 184 GLY A C 1
ATOM 1344 O O . GLY A 1 184 ? -8.265 14.831 1.388 1.00 82.31 184 GLY A O 1
ATOM 1345 N N . GLN A 1 185 ? -6.079 14.855 0.846 1.00 87.38 185 GLN A N 1
ATOM 1346 C CA . GLN A 1 185 ? -5.599 14.577 2.192 1.00 87.38 185 GLN A CA 1
ATOM 1347 C C . GLN A 1 185 ? -5.944 15.720 3.152 1.00 87.38 185 GLN A C 1
ATOM 1349 O O . GLN A 1 185 ? -5.628 16.884 2.902 1.00 87.38 185 GLN A O 1
ATOM 1354 N N . MET A 1 186 ? -6.572 15.359 4.266 1.00 89.56 186 MET A N 1
ATOM 1355 C CA . MET A 1 186 ? -6.772 16.239 5.410 1.00 89.56 186 MET A CA 1
ATOM 1356 C C . MET A 1 186 ? -5.563 16.130 6.336 1.00 89.56 186 MET A C 1
ATOM 1358 O O . MET A 1 186 ? -4.922 15.078 6.414 1.00 89.56 186 MET A O 1
ATOM 1362 N N . ASP A 1 187 ? -5.244 17.218 7.034 1.00 91.25 187 ASP A N 1
ATOM 1363 C CA . ASP A 1 187 ? -4.265 17.147 8.113 1.00 91.25 187 ASP A CA 1
ATOM 1364 C C . ASP A 1 187 ? -4.830 16.391 9.330 1.00 91.25 187 ASP A C 1
ATOM 1366 O O . ASP A 1 187 ? -6.017 16.076 9.404 1.00 91.25 187 ASP A O 1
ATOM 1370 N N . VAL A 1 188 ? -3.970 16.109 10.309 1.00 90.00 188 VAL A N 1
ATOM 1371 C CA . VAL A 1 188 ? -4.354 15.364 11.518 1.00 90.00 188 VAL A CA 1
ATOM 1372 C C . VAL A 1 188 ? -5.445 16.073 12.334 1.00 90.00 188 VAL A C 1
ATOM 1374 O O . VAL A 1 188 ? -6.216 15.401 13.010 1.00 90.00 188 VAL A O 1
ATOM 1377 N N . ALA A 1 189 ? -5.521 17.407 12.304 1.00 91.50 189 ALA A N 1
ATOM 1378 C CA . ALA A 1 189 ? -6.508 18.164 13.075 1.00 91.50 189 ALA A CA 1
ATOM 1379 C C . ALA A 1 189 ? -7.899 18.173 12.418 1.00 91.50 189 ALA A C 1
ATOM 1381 O O . ALA A 1 189 ? -8.892 18.391 13.111 1.00 91.50 189 ALA A O 1
ATOM 1382 N N . HIS A 1 190 ? -7.963 17.950 11.104 1.00 87.38 190 HIS A N 1
ATOM 1383 C CA . HIS A 1 190 ? -9.196 17.963 10.314 1.00 87.38 190 HIS A CA 1
ATOM 1384 C C . HIS A 1 190 ? -9.683 16.565 9.893 1.00 87.38 190 HIS A C 1
ATOM 1386 O O . HIS A 1 190 ? -10.721 16.470 9.238 1.00 87.38 190 HIS A O 1
ATOM 1392 N N . MET A 1 191 ? -8.938 15.508 10.235 1.00 80.75 191 MET A N 1
ATOM 1393 C CA . MET A 1 191 ? -9.267 14.107 9.945 1.00 80.75 191 MET A CA 1
ATOM 1394 C C . MET A 1 191 ? -10.356 13.529 10.859 1.00 80.75 191 MET A C 1
ATOM 1396 O O . MET A 1 191 ? -10.396 13.882 12.058 1.00 80.75 191 MET A O 1
#

Nearest PDB structures (foldseek):
  6n2o-assembly1_D  TM=7.126E-01  e=1.878E-03  Magnetococcus marinus MC-1
  5exd-assembly2_L  TM=7.481E-01  e=3.377E-03  Moorella thermoacetica ATCC 39073
  5b48-assembly1_B  TM=6.332E-01  e=2.095E-02  Sulfurisphaera tokodaii str. 7
  8gju-assembly1_J  TM=5.617E-01  e=1.651E+00  Homo sapiens
  7aoi-assembly1_XQ  TM=4.990E-01  e=4.388E+00  Trypanosoma brucei